Protein AF-A0AAD7TL49-F1 (afdb_monomer_lite)

Organism: NCBI:txid1111947

Sequence (205 aa):
MPTPGDSSTEQARPVLGHVNLMVDTLIANAPPNELRAFLRDTLGSTDPSVTGTLLMVARRHLERTNATALPTAGTLFVQSADGGGWEATGELSATLARSRTFYGAGMGLAALAVLTEVVKSAVGLRWEEDSRMEAVLAEVDEDLTQAIQSAKEEIDGGRVPEAVQARMVHDALRQALLEDKKDVESWGGDFPFGRALPSVELWKV

Structure (mmCIF, N/CA/C/O backbone):
data_AF-A0AAD7TL49-F1
#
_entry.id   AF-A0AAD7TL49-F1
#
loop_
_atom_site.group_PDB
_atom_site.id
_atom_site.type_symbol
_atom_site.label_atom_id
_atom_site.label_alt_id
_atom_site.label_comp_id
_atom_site.label_asym_id
_atom_site.label_entity_id
_atom_site.label_seq_id
_atom_site.pdbx_PDB_ins_code
_atom_site.Cartn_x
_atom_site.Cartn_y
_atom_site.Cartn_z
_atom_site.occupancy
_atom_site.B_iso_or_equiv
_atom_site.auth_seq_id
_atom_site.auth_comp_id
_atom_site.auth_asym_id
_atom_site.auth_atom_id
_atom_site.pdbx_PDB_model_num
ATOM 1 N N . MET A 1 1 ? 31.625 34.612 -50.082 1.00 41.31 1 MET A N 1
ATOM 2 C CA . MET A 1 1 ? 30.230 34.328 -49.684 1.00 41.31 1 MET A CA 1
ATOM 3 C C . MET A 1 1 ? 29.997 32.826 -49.819 1.00 41.31 1 MET A C 1
ATOM 5 O O . MET A 1 1 ? 29.773 32.387 -50.939 1.00 41.31 1 MET A O 1
ATOM 9 N N . PRO A 1 2 ? 30.154 32.024 -48.752 1.00 38.47 2 PRO A N 1
ATOM 10 C CA . PRO A 1 2 ? 29.804 30.605 -48.755 1.00 38.47 2 PRO A CA 1
ATOM 11 C C . PRO A 1 2 ? 28.380 30.384 -48.211 1.00 38.47 2 PRO A C 1
ATOM 13 O O . PRO A 1 2 ? 27.971 31.022 -47.244 1.00 38.47 2 PRO A O 1
ATOM 16 N N . THR A 1 3 ? 27.632 29.490 -48.852 1.00 42.50 3 THR A N 1
ATOM 17 C CA . THR A 1 3 ? 26.303 28.997 -48.451 1.00 42.50 3 THR A CA 1
ATOM 18 C C . THR A 1 3 ? 26.389 28.103 -47.204 1.00 42.50 3 THR A C 1
ATOM 20 O O . THR A 1 3 ? 27.234 27.206 -47.193 1.00 42.50 3 THR A O 1
ATOM 23 N N . PRO A 1 4 ? 25.526 28.274 -46.184 1.00 46.53 4 PRO A N 1
ATOM 24 C CA . PRO A 1 4 ? 25.418 27.332 -45.077 1.00 46.53 4 PRO A CA 1
ATOM 25 C C . PRO A 1 4 ? 24.557 26.137 -45.500 1.00 46.53 4 PRO A C 1
ATOM 27 O O . PRO A 1 4 ? 23.427 26.309 -45.950 1.00 46.53 4 PRO A O 1
ATOM 30 N N . GLY A 1 5 ? 25.108 24.929 -45.382 1.00 41.41 5 GLY A N 1
ATOM 31 C CA . GLY A 1 5 ? 24.338 23.694 -45.470 1.00 41.41 5 GLY A CA 1
ATOM 32 C C . GLY A 1 5 ? 23.630 23.445 -44.143 1.00 41.41 5 GLY A C 1
ATOM 33 O O . GLY A 1 5 ? 24.291 23.298 -43.116 1.00 41.41 5 GLY A O 1
ATOM 34 N N . ASP A 1 6 ? 22.302 23.414 -44.185 1.00 40.16 6 ASP A N 1
ATOM 35 C CA . ASP A 1 6 ? 21.437 22.970 -43.097 1.00 40.16 6 ASP A CA 1
ATOM 36 C C . ASP A 1 6 ? 21.763 21.516 -42.726 1.00 40.16 6 ASP A C 1
ATOM 38 O O . ASP A 1 6 ? 21.414 20.578 -43.445 1.00 40.16 6 ASP A O 1
ATOM 42 N N . SER A 1 7 ? 22.415 21.305 -41.581 1.00 42.78 7 SER A N 1
ATOM 43 C CA . SER A 1 7 ? 22.412 20.002 -40.914 1.00 42.78 7 SER A CA 1
ATOM 44 C C . SER A 1 7 ? 21.156 19.907 -40.055 1.00 42.78 7 SER A C 1
ATOM 46 O O . SER A 1 7 ? 21.176 20.168 -38.849 1.00 42.78 7 SER A O 1
ATOM 48 N N . SER A 1 8 ? 20.054 19.567 -40.720 1.00 42.66 8 SER A N 1
ATOM 49 C CA . SER A 1 8 ? 18.793 19.153 -40.119 1.00 42.66 8 SER A CA 1
ATOM 50 C C . SER A 1 8 ? 19.058 18.082 -39.067 1.00 42.66 8 SER A C 1
ATOM 52 O O . SER A 1 8 ? 19.505 16.977 -39.367 1.00 42.66 8 SER A O 1
ATOM 54 N N . THR A 1 9 ? 18.798 18.432 -37.815 1.00 42.94 9 THR A N 1
ATOM 55 C CA . THR A 1 9 ? 18.789 17.513 -36.684 1.00 42.94 9 THR A CA 1
ATOM 56 C C . THR A 1 9 ? 17.617 16.560 -36.904 1.00 42.94 9 THR A C 1
ATOM 58 O O . THR A 1 9 ? 16.466 16.912 -36.646 1.00 42.94 9 THR A O 1
ATOM 61 N N . GLU A 1 10 ? 17.889 15.372 -37.447 1.00 43.06 10 GLU A N 1
ATOM 62 C CA . GLU A 1 10 ? 16.917 14.280 -37.488 1.00 43.06 10 GLU A CA 1
ATOM 63 C C . GLU A 1 10 ? 16.536 13.932 -36.047 1.00 43.06 10 GLU A C 1
ATOM 65 O O . GLU A 1 10 ? 17.239 13.224 -35.326 1.00 43.06 10 GLU A O 1
ATOM 70 N N . GLN A 1 11 ? 15.404 14.479 -35.607 1.00 43.31 11 GLN A N 1
ATOM 71 C CA . GLN A 1 11 ? 14.693 14.006 -34.434 1.00 43.31 11 GLN A CA 1
ATOM 72 C C . GLN A 1 11 ? 14.280 12.561 -34.709 1.00 43.31 11 GLN A C 1
ATOM 74 O O . GLN A 1 11 ? 13.279 12.301 -35.381 1.00 43.31 11 GLN A O 1
ATOM 79 N N . ALA A 1 12 ? 15.069 11.619 -34.198 1.00 41.53 12 ALA A N 1
ATOM 80 C CA . ALA A 1 12 ? 14.728 10.209 -34.181 1.00 41.53 12 ALA A CA 1
ATOM 81 C C . ALA A 1 12 ? 13.413 10.036 -33.407 1.00 41.53 12 ALA A C 1
ATOM 83 O O . ALA A 1 12 ? 13.372 10.079 -32.176 1.00 41.53 12 ALA A O 1
ATOM 84 N N . ARG A 1 13 ? 12.309 9.874 -34.141 1.00 42.00 13 ARG A N 1
ATOM 85 C CA . ARG A 1 13 ? 11.046 9.411 -33.567 1.00 42.00 13 ARG A CA 1
ATOM 86 C C . ARG A 1 13 ? 11.297 8.029 -32.958 1.00 42.00 13 ARG A C 1
ATOM 88 O O . ARG A 1 13 ? 11.867 7.183 -33.649 1.00 42.00 13 ARG A O 1
ATOM 95 N N . PRO A 1 14 ? 10.876 7.765 -31.712 1.00 44.53 14 PRO A N 1
ATOM 96 C CA . PRO A 1 14 ? 11.006 6.435 -31.145 1.00 44.53 14 PRO A CA 1
ATOM 97 C C . PRO A 1 14 ? 10.183 5.465 -31.995 1.00 44.53 14 PRO A C 1
ATOM 99 O O . PRO A 1 14 ? 8.965 5.601 -32.120 1.00 44.53 14 PRO A O 1
ATOM 102 N N . VAL A 1 15 ? 10.866 4.501 -32.611 1.00 46.38 15 VAL A N 1
ATOM 103 C CA . VAL A 1 15 ? 10.222 3.370 -33.272 1.00 46.38 15 VAL A CA 1
ATOM 104 C C . VAL A 1 15 ? 9.563 2.558 -32.164 1.00 46.38 15 VAL A C 1
ATOM 106 O O . VAL A 1 15 ? 10.242 1.925 -31.358 1.00 46.38 15 VAL A O 1
ATOM 109 N N . LEU A 1 16 ? 8.234 2.617 -32.087 1.00 49.44 16 LEU A N 1
ATOM 110 C CA . LEU A 1 16 ? 7.440 1.664 -31.319 1.00 49.44 16 LEU A CA 1
ATOM 111 C C . LEU A 1 16 ? 7.692 0.285 -31.933 1.00 49.44 16 LEU A C 1
ATOM 113 O O . LEU A 1 16 ? 7.090 -0.076 -32.941 1.00 49.44 16 LEU A O 1
ATOM 117 N N . GLY A 1 17 ? 8.655 -0.447 -31.375 1.00 60.53 17 GLY A N 1
ATOM 118 C CA . GLY A 1 17 ? 8.946 -1.811 -31.787 1.00 60.53 17 GLY A CA 1
ATOM 119 C C . GLY A 1 17 ? 7.720 -2.670 -31.516 1.00 60.53 17 GLY A C 1
ATOM 120 O O . GLY A 1 17 ? 7.344 -2.862 -30.362 1.00 60.53 17 GLY A O 1
ATOM 121 N N . HIS A 1 18 ? 7.070 -3.153 -32.573 1.00 74.75 18 HIS A N 1
ATOM 122 C CA . HIS A 1 18 ? 6.028 -4.158 -32.428 1.00 74.75 18 HIS A CA 1
ATOM 123 C C . HIS A 1 18 ? 6.629 -5.393 -31.752 1.00 74.75 18 HIS A C 1
ATOM 125 O O . HIS A 1 18 ? 7.693 -5.871 -32.153 1.00 74.75 18 HIS A O 1
ATOM 131 N N . VAL A 1 19 ? 5.949 -5.911 -30.728 1.00 80.88 19 VAL A N 1
ATOM 132 C CA . VAL A 1 19 ? 6.270 -7.230 -30.181 1.00 80.88 19 VAL A CA 1
ATOM 133 C C . VAL A 1 19 ? 6.093 -8.235 -31.320 1.00 80.88 19 VAL A C 1
ATOM 135 O O . VAL A 1 19 ? 5.070 -8.229 -32.004 1.00 80.88 19 VAL A O 1
ATOM 138 N N . ASN A 1 20 ? 7.116 -9.049 -31.593 1.00 90.56 20 ASN A N 1
ATOM 139 C CA . ASN A 1 20 ? 7.039 -10.053 -32.656 1.00 90.56 20 ASN A CA 1
ATOM 140 C C . ASN A 1 20 ? 5.888 -11.030 -32.358 1.00 90.56 20 ASN A C 1
ATOM 142 O O . ASN A 1 20 ? 5.710 -11.428 -31.209 1.00 90.56 20 ASN A O 1
ATOM 146 N N . LEU A 1 21 ? 5.170 -11.460 -33.400 1.00 90.81 21 LEU A N 1
ATOM 147 C CA . LEU A 1 21 ? 4.072 -12.429 -33.341 1.00 90.81 21 LEU A CA 1
ATOM 148 C C . LEU A 1 21 ? 4.353 -13.651 -32.449 1.00 90.81 21 LEU A C 1
ATOM 150 O O . LEU A 1 21 ? 3.458 -14.098 -31.739 1.00 90.81 21 LEU A O 1
ATOM 154 N N . MET A 1 22 ? 5.577 -14.190 -32.454 1.00 93.19 22 MET A N 1
ATOM 155 C CA . MET A 1 22 ? 5.926 -15.346 -31.612 1.00 93.19 22 MET A CA 1
ATOM 156 C C . MET A 1 22 ? 5.912 -15.001 -30.119 1.00 93.19 22 MET A C 1
ATOM 158 O O . MET A 1 22 ? 5.410 -15.775 -29.308 1.00 93.19 22 MET A O 1
ATOM 162 N N . VAL A 1 23 ? 6.428 -13.824 -29.762 1.00 92.69 23 VAL A N 1
ATOM 163 C CA . VAL A 1 23 ? 6.422 -13.331 -28.379 1.00 92.69 23 VAL A CA 1
ATOM 164 C C . VAL A 1 23 ? 5.003 -12.955 -27.964 1.00 92.69 23 VAL A C 1
ATOM 166 O O . VAL A 1 23 ? 4.592 -13.282 -26.857 1.00 92.69 23 VAL A O 1
ATOM 169 N N . ASP A 1 24 ? 4.230 -12.342 -28.858 1.00 92.94 24 ASP A N 1
ATOM 170 C CA . ASP A 1 24 ? 2.829 -11.996 -28.602 1.00 92.94 24 ASP A CA 1
ATOM 171 C C . ASP A 1 24 ? 1.973 -13.251 -28.363 1.00 92.94 24 ASP A C 1
ATOM 173 O O . ASP A 1 24 ? 1.232 -13.333 -27.386 1.00 92.94 24 ASP A O 1
ATOM 177 N N . THR A 1 25 ? 2.176 -14.294 -29.175 1.00 94.56 25 THR A N 1
ATOM 178 C CA . THR A 1 25 ? 1.519 -15.598 -28.997 1.00 94.56 25 THR A CA 1
ATOM 179 C C . THR A 1 25 ? 1.900 -16.236 -27.660 1.00 94.56 25 THR A C 1
ATOM 181 O O . THR A 1 25 ? 1.027 -16.770 -26.976 1.00 94.56 25 THR A O 1
ATOM 184 N N . LEU A 1 26 ? 3.173 -16.162 -27.254 1.00 95.56 26 LEU A N 1
ATOM 185 C CA . LEU A 1 26 ? 3.610 -16.636 -25.938 1.00 95.56 26 LEU A CA 1
ATOM 186 C C . LEU A 1 26 ? 2.919 -15.858 -24.808 1.00 95.56 26 LEU A C 1
ATOM 188 O O . LEU A 1 26 ? 2.354 -16.478 -23.913 1.00 95.56 26 LEU A O 1
ATOM 192 N N . ILE A 1 27 ? 2.915 -14.521 -24.864 1.00 94.44 27 ILE A N 1
ATOM 193 C CA . ILE A 1 27 ? 2.285 -13.661 -23.848 1.00 94.44 27 ILE A CA 1
ATOM 194 C C . ILE A 1 27 ? 0.783 -13.944 -23.735 1.00 94.44 27 ILE A C 1
ATOM 196 O O . ILE A 1 27 ? 0.256 -14.010 -22.628 1.00 94.44 27 ILE A O 1
ATOM 200 N N . ALA A 1 28 ? 0.101 -14.140 -24.864 1.00 95.00 28 ALA A N 1
ATOM 201 C CA . ALA A 1 28 ? -1.339 -14.368 -24.901 1.00 95.00 28 ALA A CA 1
ATOM 202 C C . ALA A 1 28 ? -1.769 -15.733 -24.334 1.00 95.00 28 ALA A C 1
ATOM 204 O O . ALA A 1 28 ? -2.917 -15.873 -23.916 1.00 95.00 28 ALA A O 1
ATOM 205 N N . ASN A 1 29 ? -0.883 -16.737 -24.339 1.00 96.69 29 ASN A N 1
ATOM 206 C CA . ASN A 1 29 ? -1.243 -18.121 -24.008 1.00 96.69 29 ASN A CA 1
ATOM 207 C C . ASN A 1 29 ? -0.540 -18.679 -22.763 1.00 96.69 29 ASN A C 1
ATOM 209 O O . ASN A 1 29 ? -1.019 -19.662 -22.196 1.00 96.69 29 ASN A O 1
ATOM 213 N N . ALA A 1 30 ? 0.579 -18.095 -22.326 1.00 96.69 30 ALA A N 1
ATOM 214 C CA . ALA A 1 30 ? 1.280 -18.567 -21.138 1.00 96.69 30 ALA A CA 1
ATOM 215 C C . ALA A 1 30 ? 0.461 -18.282 -19.862 1.00 96.69 30 ALA A C 1
ATOM 217 O O . ALA A 1 30 ? -0.097 -17.190 -19.704 1.00 96.69 30 ALA A O 1
ATOM 218 N N . PRO A 1 31 ? 0.396 -19.227 -18.907 1.00 97.19 31 PRO A N 1
ATOM 219 C CA . PRO A 1 31 ? -0.289 -19.002 -17.647 1.00 97.19 31 PRO A CA 1
ATOM 220 C C . PRO A 1 31 ? 0.419 -17.898 -16.837 1.00 97.19 31 PRO A C 1
ATOM 222 O O . PRO A 1 31 ? 1.646 -17.774 -16.886 1.00 97.19 31 PRO A O 1
ATOM 225 N N . PRO A 1 32 ? -0.306 -17.126 -16.003 1.00 95.75 32 PRO A N 1
ATOM 226 C CA . PRO A 1 32 ? 0.276 -16.001 -15.266 1.00 95.75 32 PRO A CA 1
ATOM 227 C C . PRO A 1 32 ? 1.490 -16.360 -14.399 1.00 95.75 32 PRO A C 1
ATOM 229 O O . PRO A 1 32 ? 2.390 -15.542 -14.221 1.00 95.75 32 PRO A O 1
ATOM 232 N N . ASN A 1 33 ? 1.535 -17.577 -13.851 1.00 96.62 33 ASN A N 1
ATOM 233 C CA . ASN A 1 33 ? 2.673 -18.039 -13.054 1.00 96.62 33 ASN A CA 1
ATOM 234 C C . ASN A 1 33 ? 3.943 -18.208 -13.897 1.00 96.62 33 ASN A C 1
ATOM 236 O O . ASN A 1 33 ? 5.018 -17.832 -13.434 1.00 96.62 33 ASN A O 1
ATOM 240 N N . GLU A 1 34 ? 3.819 -18.703 -15.129 1.00 96.88 34 GLU A N 1
ATOM 241 C CA . GLU A 1 34 ? 4.946 -18.824 -16.058 1.00 96.88 34 GLU A CA 1
ATOM 242 C C . GLU A 1 34 ? 5.408 -17.450 -16.534 1.00 96.88 34 GLU A C 1
ATOM 244 O O . GLU A 1 34 ? 6.599 -17.164 -16.485 1.00 96.88 34 GLU A O 1
ATOM 249 N N . LEU A 1 35 ? 4.479 -16.546 -16.867 1.00 96.69 35 LEU A N 1
ATOM 250 C CA . LEU A 1 35 ? 4.828 -15.165 -17.218 1.00 96.69 35 LEU A CA 1
ATOM 251 C C . LEU A 1 35 ? 5.612 -14.464 -16.101 1.00 96.69 35 LEU A C 1
ATOM 253 O O . LEU A 1 35 ? 6.600 -13.782 -16.373 1.00 96.69 35 LEU A O 1
ATOM 257 N N . ARG A 1 36 ? 5.219 -14.657 -14.834 1.00 96.25 36 ARG A N 1
ATOM 258 C CA . ARG A 1 36 ? 5.972 -14.125 -13.686 1.00 96.25 36 ARG A CA 1
ATOM 259 C C . ARG A 1 36 ? 7.356 -14.760 -13.555 1.00 96.25 36 ARG A C 1
ATOM 261 O O . ARG A 1 36 ? 8.283 -14.050 -13.177 1.00 96.25 36 ARG A O 1
ATOM 268 N N . ALA A 1 37 ? 7.500 -16.058 -13.826 1.00 97.25 37 ALA A N 1
ATOM 269 C CA . ALA A 1 37 ? 8.795 -16.737 -13.802 1.00 97.25 37 ALA A CA 1
ATOM 270 C C . ALA A 1 37 ? 9.716 -16.197 -14.905 1.00 97.25 37 ALA A C 1
ATOM 272 O O . ALA A 1 37 ? 10.795 -15.702 -14.597 1.00 97.25 37 ALA A O 1
ATOM 273 N N . PHE A 1 38 ? 9.239 -16.151 -16.154 1.00 96.25 38 PHE A N 1
ATOM 274 C CA . PHE A 1 38 ? 9.993 -15.599 -17.283 1.00 96.25 38 PHE A CA 1
ATOM 275 C C . PHE A 1 38 ? 10.422 -14.158 -17.027 1.00 96.25 38 PHE A C 1
ATOM 277 O O . PHE A 1 38 ? 11.566 -13.796 -17.297 1.00 96.25 38 PHE A O 1
ATOM 284 N N . LEU A 1 39 ? 9.524 -13.334 -16.478 1.00 96.00 39 LEU A N 1
ATOM 285 C CA . LEU A 1 39 ? 9.834 -11.947 -16.160 1.00 96.00 39 LEU A CA 1
ATOM 286 C C . LEU A 1 39 ? 10.901 -11.848 -15.065 1.00 96.00 39 LEU A C 1
ATOM 288 O O . LEU A 1 39 ? 11.855 -11.099 -15.235 1.00 96.00 39 LEU A O 1
ATOM 292 N N . ARG A 1 40 ? 10.783 -12.612 -13.971 1.00 95.56 40 ARG A N 1
ATOM 293 C CA . ARG A 1 40 ? 11.793 -12.625 -12.899 1.00 95.56 40 ARG A CA 1
ATOM 294 C C . ARG A 1 40 ? 13.157 -13.079 -13.405 1.00 95.56 40 ARG A C 1
ATOM 296 O O . ARG A 1 40 ? 14.140 -12.401 -13.128 1.00 95.56 40 ARG A O 1
ATOM 303 N N . ASP A 1 41 ? 13.205 -14.157 -14.181 1.00 96.56 41 ASP A N 1
ATOM 304 C CA . ASP A 1 41 ? 14.454 -14.686 -14.733 1.00 96.56 41 ASP A C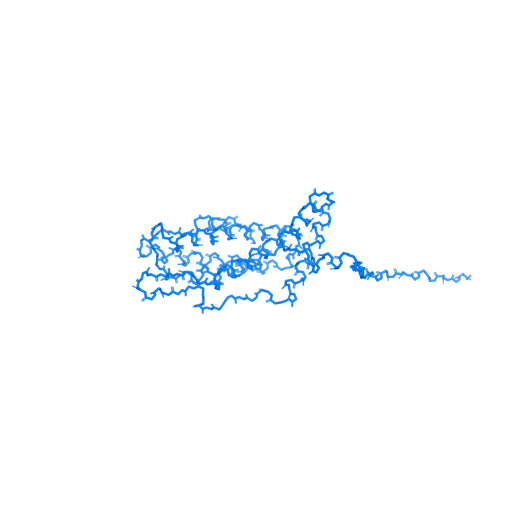A 1
ATOM 305 C C . ASP A 1 41 ? 15.080 -13.701 -15.727 1.00 96.56 41 ASP A C 1
ATOM 307 O O . ASP A 1 41 ? 16.287 -13.462 -15.694 1.00 96.56 41 ASP A O 1
ATOM 311 N N . THR A 1 42 ? 14.263 -13.055 -16.565 1.00 94.94 42 THR A N 1
ATOM 312 C CA . THR A 1 42 ? 14.724 -12.010 -17.491 1.00 94.94 42 THR A CA 1
ATOM 313 C C . THR A 1 42 ? 15.297 -10.821 -16.725 1.00 94.94 42 THR A C 1
ATOM 315 O O . THR A 1 42 ? 16.419 -10.404 -16.992 1.00 94.94 42 THR A O 1
ATOM 318 N N . LEU A 1 43 ? 14.575 -10.284 -15.740 1.00 95.62 43 LEU A N 1
ATOM 319 C CA . LEU A 1 43 ? 15.051 -9.147 -14.943 1.00 95.62 43 LEU A CA 1
ATOM 320 C C . LEU A 1 43 ? 16.288 -9.497 -14.104 1.00 95.62 43 LEU A C 1
ATOM 322 O O . LEU A 1 43 ? 17.153 -8.650 -13.922 1.00 95.62 43 LEU A O 1
ATOM 326 N N . GLY A 1 44 ? 16.397 -10.737 -13.620 1.00 95.44 44 GLY A N 1
ATOM 327 C CA . GLY A 1 44 ? 17.553 -11.207 -12.854 1.00 95.44 44 GLY A CA 1
ATOM 328 C C . GLY A 1 44 ? 18.801 -11.483 -13.698 1.00 95.44 44 GLY A C 1
ATOM 329 O O . GLY A 1 44 ? 19.899 -11.535 -13.150 1.00 95.44 44 GLY A O 1
ATOM 330 N N . SER A 1 45 ? 18.650 -11.658 -15.015 1.00 95.25 45 SER A N 1
ATOM 331 C CA . SER A 1 45 ? 19.745 -11.984 -15.943 1.00 95.25 45 SER A CA 1
ATOM 332 C C . SER A 1 45 ? 20.099 -10.864 -16.927 1.00 95.25 45 SER A C 1
ATOM 334 O O . SER A 1 45 ? 21.038 -11.013 -17.710 1.00 95.25 45 SER A O 1
ATOM 336 N N . THR A 1 46 ? 19.379 -9.740 -16.893 1.00 94.62 46 THR A N 1
ATOM 337 C CA . THR A 1 46 ? 19.602 -8.579 -17.768 1.00 94.62 46 THR A CA 1
ATOM 338 C C . THR A 1 46 ? 20.159 -7.375 -17.008 1.00 94.62 46 THR A C 1
ATOM 340 O O . THR A 1 46 ? 20.266 -7.373 -15.783 1.00 94.62 46 THR A O 1
ATOM 343 N N . ASP A 1 47 ? 20.566 -6.344 -17.752 1.00 94.06 47 ASP A N 1
ATOM 344 C CA . ASP A 1 47 ? 21.064 -5.094 -17.179 1.00 94.06 47 ASP A CA 1
ATOM 345 C C . ASP A 1 47 ? 19.966 -4.364 -16.366 1.00 94.06 47 ASP A C 1
ATOM 347 O O . ASP A 1 47 ? 18.806 -4.342 -16.796 1.00 94.06 47 ASP A O 1
ATOM 351 N N . PRO A 1 48 ? 20.301 -3.702 -15.238 1.00 91.44 48 PRO A N 1
ATOM 352 C CA . PRO A 1 48 ? 19.331 -2.973 -14.414 1.00 91.44 48 PRO A CA 1
ATOM 353 C C . PRO A 1 48 ? 18.466 -1.941 -15.164 1.00 91.44 48 PRO A C 1
ATOM 355 O O . PRO A 1 48 ? 17.351 -1.635 -14.729 1.00 91.44 48 PRO A O 1
ATOM 358 N N . SER A 1 49 ? 18.927 -1.418 -16.306 1.00 92.31 49 SER A N 1
ATOM 359 C CA . SER A 1 49 ? 18.138 -0.531 -17.176 1.00 92.31 49 SER A CA 1
ATOM 360 C C . SER A 1 49 ? 16.850 -1.176 -17.709 1.00 92.31 49 SER A C 1
ATOM 362 O O . SER A 1 49 ? 15.856 -0.472 -17.929 1.00 92.31 49 SER A O 1
ATOM 364 N N . VAL A 1 50 ? 16.813 -2.505 -17.857 1.00 93.94 50 VAL A N 1
ATOM 365 C CA . VAL A 1 50 ? 15.610 -3.250 -18.262 1.00 93.94 50 VAL A CA 1
ATOM 366 C C . VAL A 1 50 ? 14.550 -3.179 -17.165 1.00 93.94 50 VAL A C 1
ATOM 368 O O . VAL A 1 50 ? 13.398 -2.843 -17.447 1.00 93.94 50 VAL A O 1
ATOM 371 N N . THR A 1 51 ? 14.943 -3.380 -15.904 1.00 93.75 51 THR A N 1
ATOM 372 C CA . THR A 1 51 ? 14.066 -3.184 -14.738 1.00 93.75 51 THR A CA 1
ATOM 373 C C . THR A 1 51 ? 13.542 -1.752 -14.681 1.00 93.75 51 THR A C 1
ATOM 375 O O . THR A 1 51 ? 12.338 -1.539 -14.540 1.00 93.75 51 THR A O 1
ATOM 378 N N . GLY A 1 52 ? 14.413 -0.756 -14.875 1.00 92.31 52 GLY A N 1
ATOM 379 C CA . GLY A 1 52 ? 14.004 0.652 -14.927 1.00 92.31 52 GLY A CA 1
ATOM 380 C C . GLY A 1 52 ? 12.955 0.930 -16.012 1.00 92.31 52 GLY A C 1
ATOM 381 O O . GLY A 1 52 ? 11.970 1.631 -15.764 1.00 92.31 52 GLY A O 1
ATOM 382 N N . THR A 1 53 ? 13.124 0.325 -17.191 1.00 94.62 53 THR A N 1
ATOM 383 C CA . THR A 1 53 ? 12.186 0.442 -18.317 1.00 94.62 53 THR A CA 1
ATOM 384 C C . THR A 1 53 ? 10.844 -0.218 -18.009 1.00 94.62 53 THR A C 1
ATOM 386 O O . THR A 1 53 ? 9.801 0.397 -18.239 1.00 94.62 53 THR A O 1
ATOM 389 N N . LEU A 1 54 ? 10.849 -1.429 -17.443 1.00 95.00 54 LEU A N 1
ATOM 390 C CA . LEU A 1 54 ? 9.627 -2.118 -17.023 1.00 95.00 54 LEU A CA 1
ATOM 391 C C . LEU A 1 54 ? 8.838 -1.273 -16.019 1.00 95.00 54 LEU A C 1
ATOM 393 O O . LEU A 1 54 ? 7.644 -1.051 -16.212 1.00 95.00 54 LEU A O 1
ATOM 397 N N . LEU A 1 55 ? 9.505 -0.766 -14.979 1.00 94.75 55 LEU A N 1
ATOM 398 C CA . LEU A 1 55 ? 8.858 0.052 -13.957 1.00 94.75 55 LEU A CA 1
ATOM 399 C C . LEU A 1 55 ? 8.313 1.360 -14.550 1.00 94.75 55 LEU A C 1
ATOM 401 O O . LEU A 1 55 ? 7.207 1.770 -14.215 1.00 94.75 55 LEU A O 1
ATOM 405 N N . MET A 1 56 ? 9.030 1.995 -15.482 1.00 94.19 56 MET A N 1
ATOM 406 C CA . MET A 1 56 ? 8.523 3.166 -16.209 1.00 94.19 56 MET A CA 1
ATOM 407 C C . MET A 1 56 ? 7.240 2.849 -16.995 1.00 94.19 56 MET A C 1
ATOM 409 O O . MET A 1 56 ? 6.292 3.635 -16.958 1.00 94.19 56 MET A O 1
ATOM 413 N N . VAL A 1 57 ? 7.194 1.715 -17.704 1.00 94.69 57 VAL A N 1
ATOM 414 C CA . VAL A 1 57 ? 5.996 1.286 -18.446 1.00 94.69 57 VAL A CA 1
ATOM 415 C C . VAL A 1 57 ? 4.847 0.969 -17.489 1.00 94.69 57 VAL A C 1
ATOM 417 O O . VAL A 1 57 ? 3.722 1.398 -17.746 1.00 94.69 57 VAL A O 1
ATOM 420 N N . ALA A 1 58 ? 5.125 0.288 -16.374 1.00 94.50 58 ALA A N 1
ATOM 421 C CA . ALA A 1 58 ? 4.138 -0.024 -15.345 1.00 94.50 58 ALA A CA 1
ATOM 422 C C . ALA A 1 58 ? 3.509 1.250 -14.762 1.00 94.50 58 ALA A C 1
ATOM 424 O O . ALA A 1 58 ? 2.286 1.371 -14.758 1.00 94.50 58 ALA A O 1
ATOM 425 N N . ARG A 1 59 ? 4.323 2.241 -14.371 1.00 93.44 59 ARG A N 1
ATOM 426 C CA . ARG A 1 59 ? 3.831 3.540 -13.878 1.00 93.44 59 ARG A CA 1
ATOM 427 C C . ARG A 1 59 ? 2.928 4.234 -14.891 1.00 93.44 59 ARG A C 1
ATOM 429 O O . ARG A 1 59 ? 1.787 4.558 -14.578 1.00 93.44 59 ARG A O 1
ATOM 436 N N . ARG A 1 60 ? 3.389 4.355 -16.141 1.00 92.50 60 ARG A N 1
ATOM 437 C CA . ARG A 1 60 ? 2.598 4.959 -17.226 1.00 92.50 60 ARG A CA 1
ATOM 438 C C . ARG A 1 60 ? 1.272 4.229 -17.441 1.00 92.50 60 ARG A C 1
ATOM 440 O O . ARG A 1 60 ? 0.273 4.861 -17.770 1.00 92.50 60 ARG A O 1
ATOM 447 N N . HIS A 1 61 ? 1.255 2.903 -17.325 1.00 92.75 61 HIS A N 1
ATOM 448 C CA . HIS A 1 61 ? 0.022 2.133 -17.445 1.00 92.75 61 HIS A CA 1
ATOM 449 C C . HIS A 1 61 ? -0.943 2.452 -16.295 1.00 92.75 61 HIS A C 1
ATOM 451 O O . HIS A 1 61 ? -2.092 2.799 -16.554 1.00 92.75 61 HIS A O 1
ATOM 457 N N . LEU A 1 62 ? -0.452 2.414 -15.055 1.00 92.38 62 LEU A N 1
ATOM 458 C CA . LEU A 1 62 ? -1.233 2.667 -13.842 1.00 92.38 62 LEU A CA 1
ATOM 459 C C . LEU A 1 62 ? -1.839 4.080 -13.805 1.00 92.38 62 LEU A C 1
ATOM 461 O O . LEU A 1 62 ? -3.006 4.241 -13.441 1.00 92.38 62 LEU A O 1
ATOM 465 N N . GLU A 1 63 ? -1.083 5.088 -14.245 1.00 89.12 63 GLU A N 1
ATOM 466 C CA . GLU A 1 63 ? -1.559 6.469 -14.403 1.00 89.12 63 GLU A CA 1
ATOM 467 C C . GLU A 1 63 ? -2.704 6.569 -15.424 1.00 89.12 63 GLU A C 1
ATOM 469 O O . GLU A 1 63 ? -3.666 7.309 -15.225 1.00 89.12 63 GLU A O 1
ATOM 474 N N . ARG A 1 64 ? -2.639 5.805 -16.524 1.00 87.38 64 ARG A N 1
ATOM 475 C CA . ARG A 1 64 ? -3.644 5.853 -17.601 1.00 87.38 64 ARG A CA 1
ATOM 476 C C . ARG A 1 64 ? -4.939 5.137 -17.254 1.00 87.38 64 ARG A C 1
ATOM 478 O O . ARG A 1 64 ? -5.986 5.519 -17.768 1.00 87.38 64 ARG A O 1
ATOM 485 N N . THR A 1 65 ? -4.886 4.096 -16.432 1.00 85.94 65 THR A N 1
ATOM 486 C CA . THR A 1 65 ? -6.068 3.298 -16.079 1.00 85.94 65 THR A CA 1
ATOM 487 C C . THR A 1 65 ? -6.844 3.867 -14.893 1.00 85.94 65 THR A C 1
ATOM 489 O O . THR A 1 65 ? -7.727 3.187 -14.381 1.00 85.94 65 THR A O 1
ATOM 492 N N . ASN A 1 66 ? -6.520 5.086 -14.435 1.00 72.19 66 ASN A N 1
ATOM 493 C CA . ASN A 1 66 ? -7.073 5.681 -13.214 1.00 72.19 66 ASN A CA 1
ATOM 494 C C . ASN A 1 66 ? -6.994 4.717 -12.016 1.00 72.19 66 ASN A C 1
ATOM 496 O O . ASN A 1 66 ? -7.902 4.645 -11.188 1.00 72.19 66 ASN A O 1
ATOM 500 N N . ALA A 1 67 ? -5.913 3.930 -11.937 1.00 76.56 67 ALA A N 1
ATOM 501 C CA . ALA A 1 67 ? -5.767 2.945 -10.871 1.00 76.56 67 ALA A CA 1
ATOM 502 C C . ALA A 1 67 ? -5.719 3.627 -9.491 1.00 76.56 67 ALA A C 1
ATOM 504 O O . ALA A 1 67 ? -6.024 3.001 -8.479 1.00 76.56 67 ALA A O 1
ATOM 505 N N . THR A 1 68 ? -5.344 4.909 -9.439 1.00 74.94 68 THR A N 1
ATOM 506 C CA . THR A 1 68 ? -5.189 5.719 -8.222 1.00 74.94 68 THR A CA 1
ATOM 507 C C . THR A 1 68 ? -6.512 6.114 -7.563 1.00 74.94 68 THR A C 1
ATOM 509 O O . THR A 1 68 ? -6.512 6.922 -6.638 1.00 74.94 68 THR A O 1
ATOM 512 N N . ALA A 1 69 ? -7.645 5.580 -8.029 1.00 83.94 69 ALA A N 1
ATOM 513 C CA . ALA A 1 69 ? -8.930 5.778 -7.379 1.00 83.94 69 ALA A CA 1
ATOM 514 C C . ALA A 1 69 ? -8.876 5.318 -5.910 1.00 83.94 69 ALA A C 1
ATOM 516 O O . ALA A 1 69 ? -8.461 4.193 -5.591 1.00 83.94 69 ALA A O 1
ATOM 517 N N . LEU A 1 70 ? -9.306 6.216 -5.023 1.00 88.94 70 LEU A N 1
ATOM 518 C CA . LEU A 1 70 ? -9.426 5.938 -3.599 1.00 88.94 70 LEU A CA 1
ATOM 519 C C . LEU A 1 70 ? -10.573 4.946 -3.353 1.00 88.94 70 LEU A C 1
ATOM 521 O O . LEU A 1 70 ? -11.562 4.964 -4.094 1.00 88.94 70 LEU A O 1
ATOM 525 N N . PRO A 1 71 ? -10.447 4.062 -2.348 1.00 88.69 71 PRO A N 1
ATOM 526 C CA . PRO A 1 71 ? -11.534 3.171 -1.968 1.00 88.69 71 PRO A CA 1
ATOM 527 C C . PRO A 1 71 ? -12.763 3.973 -1.523 1.00 88.69 71 PRO A C 1
ATOM 529 O O . PRO A 1 71 ? -12.658 5.102 -1.044 1.00 88.69 71 PRO A O 1
ATOM 532 N N . THR A 1 72 ? -13.946 3.385 -1.690 1.00 86.94 72 THR A N 1
ATOM 533 C CA . THR A 1 72 ? -15.190 4.021 -1.241 1.00 86.94 72 THR A CA 1
ATOM 534 C C . THR A 1 72 ? -15.321 3.877 0.275 1.00 86.94 72 THR A C 1
ATOM 536 O O . THR A 1 72 ? -15.095 2.804 0.832 1.00 86.94 72 THR A O 1
ATOM 539 N N . ALA A 1 73 ? -15.698 4.956 0.962 1.00 80.50 73 ALA A N 1
ATOM 540 C CA . ALA A 1 73 ? -15.910 4.913 2.405 1.00 80.50 73 ALA A CA 1
ATOM 541 C C . ALA A 1 73 ? -16.973 3.860 2.774 1.00 80.50 73 ALA A C 1
ATOM 543 O O . ALA A 1 73 ? -18.023 3.773 2.136 1.00 80.50 73 ALA A O 1
ATOM 544 N N . GLY A 1 74 ? -16.696 3.061 3.806 1.00 84.69 74 GLY A N 1
ATOM 545 C CA . GLY A 1 74 ? -17.616 2.032 4.302 1.00 84.69 74 GLY A CA 1
ATOM 546 C C . GLY A 1 74 ? -17.675 0.739 3.479 1.00 84.69 74 GLY A C 1
ATOM 547 O O . GLY A 1 74 ? -18.492 -0.120 3.792 1.00 84.69 74 GLY A O 1
ATOM 548 N N . THR A 1 75 ? -16.835 0.563 2.450 1.00 92.62 75 THR A N 1
ATOM 549 C CA . THR A 1 75 ? -16.787 -0.699 1.681 1.00 92.62 75 THR A CA 1
ATOM 550 C C . THR A 1 75 ? -15.663 -1.636 2.110 1.00 92.62 75 THR A C 1
ATOM 552 O O . THR A 1 75 ? -15.675 -2.799 1.717 1.00 92.62 75 THR A O 1
ATOM 555 N N . LEU A 1 76 ? -14.685 -1.156 2.884 1.00 95.69 76 LEU A N 1
ATOM 556 C CA . LEU A 1 76 ? -13.485 -1.915 3.269 1.00 95.69 76 LEU A CA 1
ATOM 557 C C . LEU A 1 76 ? -13.722 -2.884 4.432 1.00 95.69 76 LEU A C 1
ATOM 559 O O . LEU A 1 76 ? -13.093 -3.941 4.496 1.00 95.69 76 LEU A O 1
ATOM 563 N N . PHE A 1 77 ? -14.654 -2.539 5.315 1.00 95.12 77 PHE A N 1
ATOM 564 C CA . PHE A 1 77 ? -14.986 -3.308 6.505 1.00 95.12 77 PHE A CA 1
ATOM 565 C C . PHE A 1 77 ? -16.499 -3.438 6.632 1.00 95.12 77 PHE A C 1
ATOM 567 O O . PHE A 1 77 ? -17.241 -2.521 6.276 1.00 95.12 77 PHE A O 1
ATOM 574 N N . VAL A 1 78 ? -16.956 -4.579 7.136 1.00 94.56 78 VAL A N 1
ATOM 575 C CA . VAL A 1 78 ? -18.374 -4.859 7.369 1.00 94.56 78 VAL A CA 1
ATOM 576 C C . VAL A 1 78 ? -18.553 -5.476 8.746 1.00 94.56 78 VAL A C 1
ATOM 578 O O . VAL A 1 78 ? -17.695 -6.218 9.214 1.00 94.56 78 VAL A O 1
ATOM 581 N N . GLN A 1 79 ? -19.658 -5.162 9.413 1.00 90.56 79 GLN A N 1
ATOM 582 C CA . GLN A 1 79 ? -20.000 -5.816 10.667 1.00 90.56 79 GLN A CA 1
ATOM 583 C C . GLN A 1 79 ? -20.511 -7.230 10.376 1.00 90.56 79 GLN A C 1
ATOM 585 O O . GLN A 1 79 ? -21.366 -7.411 9.503 1.00 90.56 79 GLN A O 1
ATOM 590 N N . SER A 1 80 ? -19.989 -8.225 11.089 1.00 85.38 80 SER A N 1
ATOM 591 C CA . SER A 1 80 ? -20.390 -9.612 10.891 1.00 85.38 80 SER A CA 1
ATOM 592 C C . SER A 1 80 ? -21.855 -9.818 11.273 1.00 85.38 80 SER A C 1
ATOM 594 O O . SER A 1 80 ? -22.361 -9.252 12.248 1.00 85.38 80 SER A O 1
ATOM 596 N N . ALA A 1 81 ? -22.562 -10.618 10.473 1.00 79.50 81 ALA A N 1
ATOM 597 C CA . ALA A 1 81 ? -24.005 -10.820 10.602 1.00 79.50 81 ALA A CA 1
ATOM 598 C C . ALA A 1 81 ? -24.396 -11.589 11.877 1.00 79.50 81 ALA A C 1
ATOM 600 O O . ALA A 1 81 ? -25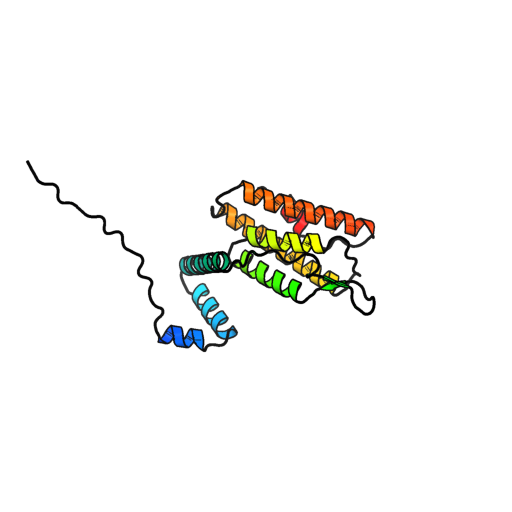.546 -11.524 12.310 1.00 79.50 81 ALA A O 1
ATOM 601 N N . ASP A 1 82 ? -23.448 -12.309 12.471 1.00 80.56 82 ASP A N 1
ATOM 602 C CA . ASP A 1 82 ? -23.599 -13.045 13.726 1.00 80.56 82 ASP A CA 1
ATOM 603 C C . ASP A 1 82 ? -23.305 -12.188 14.973 1.00 80.56 82 ASP A C 1
ATOM 605 O O . ASP A 1 82 ? -23.441 -12.666 16.099 1.00 80.56 82 ASP A O 1
ATOM 609 N N . GLY A 1 83 ? -22.947 -10.912 14.786 1.00 71.56 83 GLY A N 1
ATOM 610 C CA . GLY A 1 83 ? -22.554 -10.010 15.866 1.00 71.56 83 GLY A CA 1
ATOM 611 C C . GLY A 1 83 ? -21.106 -10.187 16.333 1.00 71.56 83 GLY A C 1
ATOM 612 O O . GLY A 1 83 ? -20.717 -9.530 17.296 1.00 71.56 83 GLY A O 1
ATOM 613 N N . GLY A 1 84 ? -20.303 -11.010 15.648 1.00 72.12 84 GLY A N 1
ATOM 614 C CA . GLY A 1 84 ? -18.909 -11.341 15.971 1.00 72.12 84 GLY A CA 1
ATOM 615 C C . GLY A 1 84 ? -17.874 -10.240 15.707 1.00 72.12 84 GLY A C 1
ATOM 616 O O . GLY A 1 84 ? -16.688 -10.533 15.600 1.00 72.12 84 GLY A O 1
ATOM 617 N N . GLY A 1 85 ? -18.292 -8.976 15.592 1.00 85.88 85 GLY A N 1
ATOM 618 C CA . GLY A 1 85 ? -17.395 -7.837 15.377 1.00 85.88 85 GLY A CA 1
ATOM 619 C C . GLY A 1 85 ? -17.276 -7.407 13.915 1.00 85.88 85 GLY A C 1
ATOM 620 O O . GLY A 1 85 ? -18.241 -7.493 13.155 1.00 85.88 85 GLY A O 1
ATOM 621 N N . TRP A 1 86 ? -16.116 -6.866 13.542 1.00 91.94 86 TRP A N 1
ATOM 622 C CA . TRP A 1 86 ? -15.839 -6.344 12.201 1.00 91.94 86 TRP A CA 1
ATOM 623 C C . TRP A 1 86 ? -14.995 -7.312 11.378 1.00 91.94 86 TRP A C 1
ATOM 625 O O . TRP A 1 86 ? -14.072 -7.942 11.887 1.00 91.94 86 TRP A O 1
ATOM 635 N N . GLU A 1 87 ? -15.284 -7.379 10.083 1.00 92.94 87 GLU A N 1
ATOM 636 C CA . GLU A 1 87 ? -14.581 -8.222 9.126 1.00 92.94 87 GLU A CA 1
ATOM 637 C C . GLU A 1 87 ? -14.099 -7.421 7.914 1.00 92.94 87 GLU A C 1
ATOM 639 O O . GLU A 1 87 ? -14.774 -6.517 7.411 1.00 92.94 87 GLU A O 1
ATOM 644 N N . ALA A 1 88 ? -12.927 -7.803 7.412 1.00 94.44 88 ALA A N 1
ATOM 645 C CA . ALA A 1 88 ? -12.378 -7.314 6.157 1.00 94.44 88 ALA A CA 1
ATOM 646 C C . ALA A 1 88 ? -13.198 -7.804 4.957 1.00 94.44 88 ALA A C 1
ATOM 648 O O . ALA A 1 88 ? -13.482 -8.997 4.822 1.00 94.44 88 ALA A O 1
ATOM 649 N N . THR A 1 89 ? -13.521 -6.897 4.038 1.00 95.44 89 THR A N 1
ATOM 650 C CA . THR A 1 89 ? -14.233 -7.249 2.805 1.00 95.44 89 THR A CA 1
ATOM 651 C C . THR A 1 89 ? -13.267 -7.645 1.683 1.00 95.44 89 THR A C 1
ATOM 653 O O . THR A 1 89 ? -12.062 -7.390 1.732 1.00 95.44 89 THR A O 1
ATOM 656 N N . GLY A 1 90 ? -13.807 -8.212 0.599 1.00 94.38 90 GLY A N 1
ATOM 657 C CA . GLY A 1 90 ? -13.033 -8.430 -0.629 1.00 94.38 90 GLY A CA 1
ATOM 658 C C . GLY A 1 90 ? -12.519 -7.130 -1.269 1.00 94.38 90 GLY A C 1
ATOM 659 O O . GLY A 1 90 ? -11.492 -7.152 -1.948 1.00 94.38 90 GLY A O 1
ATOM 660 N N . GLU A 1 91 ? -13.181 -5.995 -1.014 1.00 94.75 91 GLU A N 1
ATOM 661 C CA . GLU A 1 91 ? -12.732 -4.679 -1.487 1.00 94.75 91 GLU A CA 1
ATOM 662 C C . GLU A 1 91 ? -11.449 -4.240 -0.777 1.00 94.75 91 GLU A C 1
ATOM 664 O O . GLU A 1 91 ? -10.572 -3.650 -1.413 1.00 94.75 91 GLU A O 1
ATOM 669 N N . LEU A 1 92 ? -11.284 -4.580 0.508 1.00 96.19 92 LEU A N 1
ATOM 670 C CA . LEU A 1 92 ? -10.020 -4.350 1.201 1.00 96.19 92 LEU A CA 1
ATOM 671 C C . LEU A 1 92 ? -8.897 -5.161 0.562 1.00 96.19 92 LEU A C 1
ATOM 673 O O . LEU A 1 92 ? -7.872 -4.589 0.205 1.00 96.19 92 LEU A O 1
ATOM 677 N N . SER A 1 93 ? -9.098 -6.459 0.321 1.00 96.06 93 SER A N 1
ATOM 678 C CA . SER A 1 93 ? -8.081 -7.292 -0.338 1.00 96.06 93 SER A CA 1
ATOM 679 C C . SER A 1 93 ? -7.686 -6.751 -1.719 1.00 96.06 93 SER A C 1
ATOM 681 O O . SER A 1 93 ? -6.500 -6.711 -2.053 1.00 96.06 93 SER A O 1
ATOM 683 N N . ALA A 1 94 ? -8.657 -6.286 -2.512 1.00 94.19 94 ALA A N 1
ATOM 684 C CA . ALA A 1 94 ? -8.399 -5.659 -3.807 1.00 94.19 94 ALA A CA 1
ATOM 685 C C . ALA A 1 94 ? -7.649 -4.320 -3.672 1.00 94.19 94 ALA A C 1
ATOM 687 O O . ALA A 1 94 ? -6.738 -4.035 -4.453 1.00 94.19 94 ALA A O 1
ATOM 688 N N . THR A 1 95 ? -8.000 -3.515 -2.667 1.00 95.62 95 THR A N 1
ATOM 689 C CA . THR A 1 95 ? -7.352 -2.233 -2.360 1.00 95.62 95 THR A CA 1
ATOM 690 C C . THR A 1 95 ? -5.904 -2.425 -1.917 1.00 95.62 95 THR A C 1
ATOM 692 O O . THR A 1 95 ? -5.022 -1.734 -2.432 1.00 95.62 95 THR A O 1
ATOM 695 N N . LEU A 1 96 ? -5.631 -3.405 -1.051 1.00 96.56 96 LEU A N 1
ATOM 696 C CA . LEU A 1 96 ? -4.269 -3.756 -0.651 1.00 96.56 96 LEU A CA 1
ATOM 697 C C . LEU A 1 96 ? -3.471 -4.228 -1.862 1.00 96.56 96 LEU A C 1
ATOM 699 O O . LEU A 1 96 ? -2.465 -3.609 -2.185 1.00 96.56 96 LEU A O 1
ATOM 703 N N . ALA A 1 97 ? -3.957 -5.206 -2.635 1.00 96.12 97 ALA A N 1
ATOM 704 C CA . ALA A 1 97 ? -3.267 -5.677 -3.843 1.00 96.12 97 ALA A CA 1
ATOM 705 C C . ALA A 1 97 ? -2.940 -4.545 -4.842 1.00 96.12 97 ALA A C 1
ATOM 707 O O . ALA A 1 97 ? -1.861 -4.523 -5.449 1.00 96.12 97 ALA A O 1
ATOM 708 N N . ARG A 1 98 ? -3.847 -3.571 -4.986 1.00 94.62 98 ARG A N 1
ATOM 709 C CA . ARG A 1 98 ? -3.633 -2.367 -5.797 1.00 94.62 98 ARG A CA 1
ATOM 710 C C . ARG A 1 98 ? -2.532 -1.475 -5.218 1.00 94.62 98 ARG A C 1
ATOM 712 O O . ARG A 1 98 ? -1.635 -1.081 -5.959 1.00 94.62 98 ARG A O 1
ATOM 719 N N . SER A 1 99 ? -2.539 -1.232 -3.908 1.00 96.44 99 SER A N 1
ATOM 720 C CA . SER A 1 99 ? -1.462 -0.514 -3.215 1.00 96.44 99 SER A CA 1
ATOM 721 C C . SER A 1 99 ? -0.099 -1.199 -3.388 1.00 96.44 99 SER A C 1
ATOM 723 O O . SER A 1 99 ? 0.876 -0.543 -3.764 1.00 96.44 99 SER A O 1
ATOM 725 N N . ARG A 1 100 ? -0.049 -2.536 -3.260 1.00 97.94 100 ARG A N 1
ATOM 726 C CA . ARG A 1 100 ? 1.163 -3.341 -3.505 1.00 97.94 100 ARG A CA 1
ATOM 727 C C . ARG A 1 100 ? 1.711 -3.178 -4.914 1.00 97.94 100 ARG A C 1
ATOM 729 O O . ARG A 1 100 ? 2.922 -3.128 -5.124 1.00 97.94 100 ARG A O 1
ATOM 736 N N . THR A 1 101 ? 0.816 -3.016 -5.882 1.00 96.50 101 THR A N 1
ATOM 737 C CA . THR A 1 101 ? 1.194 -2.728 -7.267 1.00 96.50 101 THR A CA 1
ATOM 738 C C . THR A 1 101 ? 1.808 -1.329 -7.407 1.00 96.50 101 THR A C 1
ATOM 740 O O . THR A 1 101 ? 2.794 -1.176 -8.126 1.00 96.50 101 THR A O 1
ATOM 743 N N . PHE A 1 102 ? 1.293 -0.317 -6.698 1.00 96.12 102 PHE A N 1
ATOM 744 C CA . PHE A 1 102 ? 1.858 1.038 -6.721 1.00 96.12 102 PHE A CA 1
ATOM 745 C C . PHE A 1 102 ? 3.243 1.118 -6.101 1.00 96.12 102 PHE A C 1
ATOM 747 O O . PHE A 1 102 ? 4.179 1.553 -6.778 1.00 96.12 102 PHE A O 1
ATOM 754 N N . TYR A 1 103 ? 3.407 0.683 -4.849 1.00 97.19 103 TYR A N 1
ATOM 755 C CA . TYR A 1 103 ? 4.713 0.799 -4.204 1.00 97.19 103 TYR A CA 1
ATOM 756 C C . TYR A 1 103 ? 5.750 -0.116 -4.877 1.00 97.19 103 TYR A C 1
ATOM 758 O O . TYR A 1 103 ? 6.913 0.271 -4.987 1.00 97.19 103 TYR A O 1
ATOM 766 N N . GLY A 1 104 ? 5.329 -1.260 -5.437 1.00 96.62 104 GLY A N 1
ATOM 767 C CA . GLY A 1 104 ? 6.179 -2.128 -6.260 1.00 96.62 104 GLY A CA 1
ATOM 768 C C . GLY A 1 104 ? 6.584 -1.511 -7.606 1.00 96.62 104 GLY A C 1
ATOM 769 O O . GLY A 1 104 ? 7.648 -1.826 -8.133 1.00 96.62 104 GLY A O 1
ATOM 770 N N . ALA A 1 105 ? 5.781 -0.590 -8.150 1.00 95.69 105 ALA A N 1
ATOM 771 C CA . ALA A 1 105 ? 6.115 0.198 -9.339 1.00 95.69 105 ALA A CA 1
ATOM 772 C C . ALA A 1 105 ? 6.953 1.458 -9.022 1.00 95.69 105 ALA A C 1
ATOM 774 O O . ALA A 1 105 ? 7.302 2.217 -9.936 1.00 95.69 105 ALA A O 1
ATOM 775 N N . GLY A 1 106 ? 7.282 1.696 -7.747 1.00 95.31 106 GLY A N 1
ATOM 776 C CA . GLY A 1 106 ? 7.966 2.904 -7.283 1.00 95.31 106 GLY A CA 1
ATOM 777 C C . GLY A 1 106 ? 7.071 4.147 -7.249 1.00 95.31 106 GLY A C 1
ATOM 778 O O . GLY A 1 106 ? 7.582 5.244 -7.462 1.00 95.31 106 GLY A O 1
ATOM 779 N N . MET A 1 107 ? 5.757 3.965 -7.065 1.00 95.31 107 MET A N 1
ATOM 780 C CA . MET A 1 107 ? 4.745 5.018 -6.871 1.00 95.31 107 MET A CA 1
ATOM 781 C C . MET A 1 107 ? 4.288 5.032 -5.404 1.00 95.31 107 MET A C 1
ATOM 783 O O . MET A 1 107 ? 3.111 4.816 -5.097 1.00 95.31 107 MET A O 1
ATOM 787 N N . GLY A 1 108 ? 5.231 5.203 -4.481 1.00 96.19 108 GLY A N 1
ATOM 788 C CA . GLY A 1 108 ? 4.973 5.114 -3.048 1.00 96.19 108 GLY A CA 1
ATOM 789 C C . GLY A 1 108 ? 3.975 6.158 -2.554 1.00 96.19 108 GLY A C 1
ATOM 790 O O . GLY A 1 108 ? 3.084 5.817 -1.782 1.00 96.19 108 GLY A O 1
ATOM 791 N N . LEU A 1 109 ? 4.028 7.399 -3.049 1.00 95.44 109 LEU A N 1
ATOM 792 C CA . LEU A 1 109 ? 3.062 8.435 -2.653 1.00 95.44 109 LEU A CA 1
ATOM 793 C C . LEU A 1 109 ? 1.620 8.071 -3.038 1.00 95.44 109 LEU A C 1
ATOM 795 O O . LEU A 1 109 ? 0.696 8.285 -2.253 1.00 95.44 109 LEU A O 1
ATOM 799 N N . ALA A 1 110 ? 1.425 7.474 -4.217 1.00 94.75 110 ALA A N 1
ATOM 800 C CA . ALA A 1 110 ? 0.112 6.996 -4.649 1.00 94.75 110 ALA A CA 1
ATOM 801 C C . ALA A 1 110 ? -0.378 5.819 -3.785 1.00 94.75 110 ALA A C 1
ATOM 803 O O . ALA A 1 110 ? -1.552 5.772 -3.416 1.00 94.75 110 ALA A O 1
ATOM 804 N N . ALA A 1 111 ? 0.522 4.900 -3.418 1.00 96.94 111 ALA A N 1
ATOM 805 C CA . ALA A 1 111 ? 0.222 3.802 -2.500 1.00 96.94 111 ALA A CA 1
ATOM 806 C C . ALA A 1 111 ? -0.212 4.316 -1.117 1.00 96.94 111 ALA A C 1
ATOM 808 O O . ALA A 1 111 ? -1.231 3.882 -0.582 1.00 96.94 111 ALA A O 1
ATOM 809 N N . LEU A 1 112 ? 0.520 5.289 -0.563 1.00 97.44 112 LEU A N 1
ATOM 810 C CA . LEU A 1 112 ? 0.218 5.887 0.739 1.00 97.44 112 LEU A CA 1
ATOM 811 C C . LEU A 1 112 ? -1.114 6.631 0.744 1.00 97.44 112 LEU A C 1
ATOM 813 O O . LEU A 1 112 ? -1.839 6.542 1.730 1.00 97.44 112 LEU A O 1
ATOM 817 N N . ALA A 1 113 ? -1.479 7.316 -0.341 1.00 95.69 113 ALA A N 1
ATOM 818 C CA . ALA A 1 113 ? -2.789 7.955 -0.439 1.00 95.69 113 ALA A CA 1
ATOM 819 C C . ALA A 1 113 ? -3.931 6.928 -0.319 1.00 95.69 113 ALA A C 1
ATOM 821 O O . ALA A 1 113 ? -4.897 7.160 0.401 1.00 95.69 113 ALA A O 1
ATOM 822 N N . VAL A 1 114 ? -3.789 5.760 -0.956 1.00 95.94 114 VAL A N 1
ATOM 823 C CA . VAL A 1 114 ? -4.766 4.663 -0.857 1.00 95.94 114 VAL A CA 1
ATOM 824 C C . VAL A 1 114 ? -4.786 4.045 0.543 1.00 95.94 114 VAL A C 1
ATOM 826 O O . VAL A 1 114 ? -5.858 3.884 1.121 1.00 95.94 114 VAL A O 1
ATOM 829 N N . LEU A 1 115 ? -3.620 3.717 1.107 1.00 97.75 115 LEU A N 1
ATOM 830 C CA . LEU A 1 115 ? -3.524 3.101 2.437 1.00 97.75 115 LEU A CA 1
ATOM 831 C C . LEU A 1 115 ? -3.980 4.044 3.556 1.00 97.75 115 LEU A C 1
ATOM 833 O O . LEU A 1 115 ? -4.516 3.586 4.559 1.00 97.75 115 LEU A O 1
ATOM 837 N N . THR A 1 116 ? -3.845 5.357 3.371 1.00 97.94 116 THR A N 1
ATOM 838 C CA . THR A 1 116 ? -4.372 6.358 4.310 1.00 97.94 116 THR A CA 1
ATOM 839 C C . THR A 1 116 ? -5.890 6.231 4.461 1.00 97.94 116 THR A C 1
ATOM 841 O O . THR A 1 116 ? -6.402 6.310 5.574 1.00 97.94 116 THR A O 1
ATOM 844 N N . GLU A 1 117 ? -6.622 5.978 3.373 1.00 97.12 117 GLU A N 1
ATOM 845 C CA . GLU A 1 117 ? -8.075 5.763 3.435 1.00 97.12 117 GLU A CA 1
ATOM 846 C C . GLU A 1 117 ? -8.445 4.429 4.101 1.00 97.12 117 GLU A C 1
ATOM 848 O O . GLU A 1 117 ? -9.492 4.331 4.744 1.00 97.12 117 GLU A O 1
ATOM 853 N N . VAL A 1 118 ? -7.569 3.421 4.014 1.00 97.19 118 VAL A N 1
ATOM 854 C CA . VAL A 1 118 ? -7.716 2.169 4.773 1.00 97.19 118 VAL A CA 1
ATOM 855 C C . VAL A 1 118 ? -7.594 2.438 6.273 1.00 97.19 118 VAL A C 1
ATOM 857 O O . VAL A 1 118 ? -8.484 2.038 7.018 1.00 97.19 118 VAL A O 1
ATOM 860 N N . VAL A 1 119 ? -6.558 3.169 6.705 1.00 97.81 119 VAL A N 1
ATOM 861 C CA . VAL A 1 119 ? -6.362 3.545 8.119 1.00 97.81 119 VAL A CA 1
ATOM 862 C C . VAL A 1 119 ? -7.536 4.379 8.629 1.00 97.81 119 VAL A C 1
ATOM 864 O O . VAL A 1 119 ? -8.105 4.066 9.666 1.00 97.81 119 VAL A O 1
ATOM 867 N N . LYS A 1 120 ? -7.983 5.390 7.873 1.00 97.31 120 LYS A N 1
ATOM 868 C CA . LYS A 1 120 ? -9.167 6.185 8.246 1.00 97.31 120 LYS A CA 1
ATOM 869 C C . LYS A 1 120 ? -10.428 5.337 8.400 1.00 97.31 120 LYS A C 1
ATOM 871 O O . LYS A 1 120 ? -11.256 5.630 9.252 1.00 97.31 120 LYS A O 1
ATOM 876 N N . SER A 1 121 ? -10.583 4.306 7.571 1.00 96.31 121 SER A N 1
ATOM 877 C CA . SER A 1 121 ? -11.725 3.390 7.649 1.00 96.31 121 SER A CA 1
ATOM 878 C C . SER A 1 121 ? -11.623 2.400 8.813 1.00 96.31 121 SER A C 1
ATOM 880 O O . SER A 1 121 ? -12.627 1.771 9.134 1.00 96.31 121 SER A O 1
ATOM 882 N N . ALA A 1 122 ? -10.439 2.251 9.418 1.00 95.62 122 ALA A N 1
ATOM 883 C CA . ALA A 1 122 ? -10.218 1.433 10.607 1.00 95.62 122 ALA A CA 1
ATOM 884 C C . ALA A 1 122 ? -10.568 2.164 11.918 1.00 95.62 122 ALA A C 1
ATOM 886 O O . ALA A 1 122 ? -10.859 1.513 12.921 1.00 95.62 122 ALA A O 1
ATOM 887 N N . VAL A 1 123 ? -10.638 3.499 11.892 1.00 95.81 123 VAL A N 1
ATOM 888 C CA . VAL A 1 123 ? -11.037 4.305 13.053 1.00 95.81 123 VAL A CA 1
ATOM 889 C C . VAL A 1 123 ? -12.456 3.939 13.496 1.00 95.81 123 VAL A C 1
ATOM 891 O O . VAL A 1 123 ? -13.397 3.942 12.699 1.00 95.81 123 VAL A O 1
ATOM 894 N N . GLY A 1 124 ? -12.632 3.667 14.790 1.00 93.44 124 GLY A N 1
ATOM 895 C CA . GLY A 1 124 ? -13.906 3.273 15.389 1.00 93.44 124 GLY A CA 1
ATOM 896 C C . GLY A 1 124 ? -14.210 1.779 15.270 1.00 93.44 124 GLY A C 1
ATOM 897 O O . GLY A 1 124 ? -15.213 1.314 15.828 1.00 93.44 124 GLY A O 1
ATOM 898 N N . LEU A 1 125 ? -13.371 1.013 14.566 1.00 93.69 125 LEU A N 1
ATOM 899 C CA . LEU A 1 125 ? -13.466 -0.438 14.555 1.00 93.69 125 LEU A CA 1
ATOM 900 C C . LEU A 1 125 ? -12.870 -0.992 15.848 1.00 93.69 125 LEU A C 1
ATOM 902 O O . LEU A 1 125 ? -11.853 -0.524 16.349 1.00 93.69 125 LEU A O 1
ATOM 906 N N . ARG A 1 126 ? -13.516 -2.022 16.388 1.00 93.88 126 ARG A N 1
ATOM 907 C CA . ARG A 1 126 ? -13.011 -2.780 17.534 1.00 93.88 126 ARG A CA 1
ATOM 908 C C . ARG A 1 126 ? -12.782 -4.212 17.107 1.00 93.88 126 ARG A C 1
ATOM 910 O O . ARG A 1 126 ? -13.618 -4.779 16.399 1.00 93.88 126 ARG A O 1
ATOM 917 N N . TRP A 1 127 ? -11.676 -4.778 17.556 1.00 92.62 127 TRP A N 1
ATOM 918 C CA . TRP A 1 127 ? -11.289 -6.155 17.293 1.00 92.62 127 TRP A CA 1
ATOM 919 C C . TRP A 1 127 ? -10.742 -6.790 18.567 1.00 92.62 127 TRP A C 1
ATOM 921 O O . TRP A 1 127 ? -10.392 -6.099 19.523 1.00 92.62 127 TRP A O 1
ATOM 931 N N . GLU A 1 128 ? -10.708 -8.115 18.569 1.00 91.12 128 GLU A N 1
ATOM 932 C CA . GLU A 1 128 ? -10.100 -8.905 19.636 1.00 91.12 128 GLU A CA 1
ATOM 933 C C . GLU A 1 128 ? -8.643 -9.229 19.278 1.00 91.12 128 GLU A C 1
ATOM 935 O O . GLU A 1 128 ? -8.288 -9.288 18.095 1.00 91.12 128 GLU A O 1
ATOM 940 N N . GLU A 1 129 ? -7.815 -9.436 20.299 1.00 88.38 129 GLU A N 1
ATOM 941 C CA . GLU A 1 129 ? -6.458 -9.976 20.151 1.00 88.38 129 GLU A CA 1
ATOM 942 C C . GLU A 1 129 ? -6.519 -11.394 19.548 1.00 88.38 129 GLU A C 1
ATOM 944 O O . GLU A 1 129 ? -7.484 -12.134 19.758 1.00 88.38 129 GLU A O 1
ATOM 949 N N . ASP A 1 130 ? -5.521 -11.748 18.743 1.00 88.62 130 ASP A N 1
ATOM 950 C CA . ASP A 1 130 ? -5.420 -12.963 17.931 1.00 88.62 130 ASP A CA 1
ATOM 951 C C . ASP A 1 130 ? -6.571 -13.158 16.918 1.00 88.62 130 ASP A C 1
ATOM 953 O O . ASP A 1 130 ? -6.757 -14.241 16.346 1.00 88.62 130 ASP A O 1
ATOM 957 N N . SER A 1 131 ? -7.358 -12.110 16.649 1.00 91.56 131 SER A N 1
ATOM 958 C CA . SER A 1 131 ? -8.455 -12.179 15.685 1.00 91.56 131 SER A CA 1
ATOM 959 C C . SER A 1 131 ? -7.970 -12.066 14.239 1.00 91.56 131 SER A C 1
ATOM 961 O O . SER A 1 131 ? -6.919 -11.509 13.914 1.00 91.56 131 SER A O 1
ATOM 963 N N . ARG A 1 132 ? -8.806 -12.530 13.303 1.00 92.06 132 ARG A N 1
ATOM 964 C CA . ARG A 1 132 ? -8.558 -12.329 11.867 1.00 92.06 132 ARG A CA 1
ATOM 965 C C . ARG A 1 132 ? -8.467 -10.845 11.501 1.00 92.06 132 ARG A C 1
ATOM 967 O O . ARG A 1 132 ? -7.742 -10.497 10.573 1.00 92.06 132 ARG A O 1
ATOM 974 N N . MET A 1 133 ? -9.218 -9.991 12.193 1.00 93.94 133 MET A N 1
ATOM 975 C CA . MET A 1 133 ? -9.203 -8.552 11.957 1.00 93.94 133 MET A CA 1
ATOM 976 C C . MET A 1 133 ? -7.856 -7.946 12.367 1.00 93.94 133 MET A C 1
ATOM 978 O O . MET A 1 133 ? -7.278 -7.198 11.584 1.00 93.94 133 MET A O 1
ATOM 982 N N . GLU A 1 134 ? -7.312 -8.336 13.523 1.00 94.62 134 GLU A N 1
ATOM 983 C CA . GLU A 1 134 ? -5.966 -7.927 13.939 1.00 94.62 134 GLU A CA 1
ATOM 984 C C . GLU A 1 134 ? -4.905 -8.366 12.921 1.00 94.62 134 GLU A C 1
ATOM 986 O O . GLU A 1 134 ? -4.095 -7.550 12.482 1.00 94.62 134 GLU A O 1
ATOM 991 N N . ALA A 1 135 ? -4.958 -9.622 12.463 1.00 95.38 135 ALA A N 1
ATOM 992 C CA . ALA A 1 135 ? -4.032 -10.128 11.449 1.00 95.38 135 ALA A CA 1
ATOM 993 C C . ALA A 1 135 ? -4.084 -9.305 10.147 1.00 95.38 135 ALA A C 1
ATOM 995 O O . ALA A 1 135 ? -3.047 -8.994 9.563 1.00 95.38 135 ALA A O 1
ATOM 996 N N . VAL A 1 136 ? -5.281 -8.899 9.711 1.00 96.69 136 VAL A N 1
ATOM 997 C CA . VAL A 1 136 ? -5.442 -8.025 8.540 1.00 96.69 136 VAL A CA 1
ATOM 998 C C . VAL A 1 136 ? -4.847 -6.639 8.793 1.00 96.69 136 VAL A C 1
ATOM 1000 O O . VAL A 1 1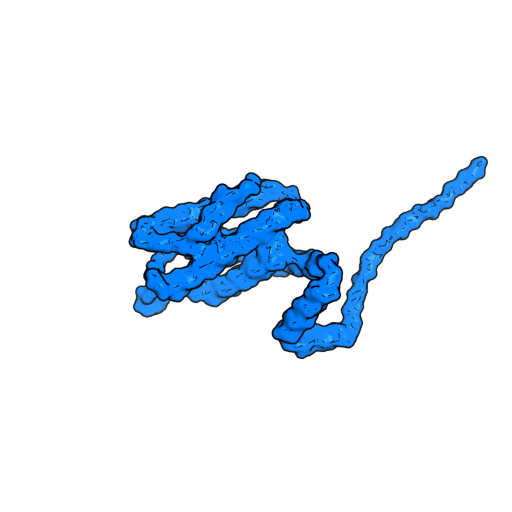36 ? -4.167 -6.106 7.920 1.00 96.69 136 VAL A O 1
ATOM 1003 N N . LEU A 1 137 ? -5.060 -6.044 9.968 1.00 97.44 137 LEU A N 1
ATOM 1004 C CA . LEU A 1 137 ? -4.484 -4.737 10.301 1.00 97.44 137 LEU A CA 1
ATOM 1005 C C . LEU A 1 137 ? -2.949 -4.797 10.394 1.00 97.44 137 LEU A C 1
ATOM 1007 O O . LEU A 1 137 ? -2.275 -3.861 9.966 1.00 97.44 137 LEU A O 1
ATOM 1011 N N . ALA A 1 138 ? -2.389 -5.922 10.843 1.00 97.25 138 ALA A N 1
ATOM 1012 C CA . ALA A 1 138 ? -0.949 -6.167 10.819 1.00 97.25 138 ALA A CA 1
ATOM 1013 C C . ALA A 1 138 ? -0.385 -6.263 9.384 1.00 97.25 138 ALA A C 1
ATOM 1015 O O . ALA A 1 138 ? 0.716 -5.764 9.127 1.00 97.25 138 ALA A O 1
ATOM 1016 N N . GLU A 1 139 ? -1.132 -6.841 8.432 1.00 98.00 139 GLU A N 1
ATOM 1017 C CA . GLU A 1 139 ? -0.773 -6.793 7.004 1.00 98.00 139 GLU A CA 1
ATOM 1018 C C . GLU A 1 139 ? -0.807 -5.357 6.457 1.00 98.00 139 GLU A C 1
ATOM 1020 O O . GLU A 1 139 ? 0.065 -4.969 5.679 1.00 98.00 139 GLU A O 1
ATOM 1025 N N . VAL A 1 140 ? -1.785 -4.545 6.878 1.00 98.31 140 VAL A N 1
ATOM 1026 C CA . VAL A 1 140 ? -1.868 -3.125 6.496 1.00 98.31 140 VAL A CA 1
ATOM 1027 C C . VAL A 1 140 ? -0.672 -2.340 7.044 1.00 98.31 140 VAL A C 1
ATOM 1029 O O . VAL A 1 140 ? -0.097 -1.529 6.318 1.00 98.31 140 VAL A O 1
ATOM 1032 N N . ASP A 1 141 ? -0.260 -2.592 8.289 1.00 98.62 141 ASP A N 1
ATOM 1033 C CA . ASP A 1 141 ? 0.950 -2.005 8.880 1.00 98.62 141 ASP A CA 1
ATOM 1034 C C . ASP A 1 141 ? 2.205 -2.356 8.063 1.00 98.62 141 ASP A C 1
ATOM 1036 O O . ASP A 1 141 ? 3.037 -1.492 7.779 1.00 98.62 141 ASP A O 1
ATOM 1040 N N . GLU A 1 142 ? 2.324 -3.607 7.611 1.00 98.25 142 GLU A N 1
ATOM 1041 C CA . GLU A 1 142 ? 3.423 -4.021 6.737 1.00 98.25 142 GLU A CA 1
ATOM 1042 C C . GLU A 1 142 ? 3.393 -3.274 5.396 1.00 98.25 142 GLU A C 1
ATOM 1044 O O . GLU A 1 142 ? 4.400 -2.673 5.007 1.00 98.25 142 GLU A O 1
ATOM 1049 N N . ASP A 1 143 ? 2.239 -3.221 4.731 1.00 98.62 143 ASP A N 1
ATOM 1050 C CA . ASP A 1 143 ? 2.075 -2.509 3.460 1.00 98.62 143 ASP A CA 1
ATOM 1051 C C . ASP A 1 143 ? 2.385 -1.008 3.593 1.00 98.62 143 ASP A C 1
ATOM 1053 O O . ASP A 1 143 ? 3.017 -0.425 2.707 1.00 98.62 143 ASP A O 1
ATOM 1057 N N . LEU A 1 144 ? 2.007 -0.379 4.711 1.00 98.62 144 LEU A N 1
ATOM 1058 C CA . LEU A 1 144 ? 2.344 1.013 5.016 1.00 98.62 144 LEU A CA 1
ATOM 1059 C C . LEU A 1 144 ? 3.857 1.221 5.093 1.00 98.62 144 LEU A C 1
ATOM 1061 O O . LEU A 1 144 ? 4.370 2.169 4.497 1.00 98.62 144 LEU A O 1
ATOM 1065 N N . THR A 1 145 ? 4.595 0.340 5.775 1.00 98.25 145 THR A N 1
ATOM 1066 C CA . THR A 1 145 ? 6.061 0.465 5.859 1.00 98.25 145 THR A CA 1
ATOM 1067 C C . THR A 1 145 ? 6.735 0.340 4.491 1.00 98.25 145 THR A C 1
ATOM 1069 O O . THR A 1 145 ? 7.633 1.126 4.176 1.00 98.25 145 THR A O 1
ATOM 1072 N N . GLN A 1 146 ? 6.262 -0.579 3.642 1.00 98.44 146 GLN A N 1
ATOM 1073 C CA . GLN A 1 146 ? 6.767 -0.745 2.276 1.00 98.44 146 GLN A CA 1
ATOM 1074 C C . GLN A 1 146 ? 6.433 0.468 1.399 1.00 98.44 146 GLN A C 1
ATOM 1076 O O . GLN A 1 146 ? 7.282 0.952 0.647 1.00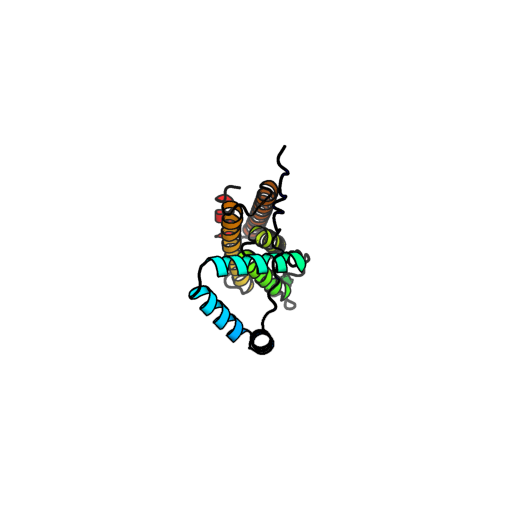 98.44 146 GLN A O 1
ATOM 1081 N N . ALA A 1 147 ? 5.224 1.015 1.531 1.00 98.31 147 ALA A N 1
ATOM 1082 C CA . ALA A 1 147 ? 4.810 2.212 0.814 1.00 98.31 147 ALA A CA 1
ATOM 1083 C C . ALA A 1 147 ? 5.600 3.460 1.251 1.00 98.31 147 ALA A C 1
ATOM 1085 O O . ALA A 1 147 ? 6.006 4.244 0.393 1.00 98.31 147 ALA A O 1
ATOM 1086 N N . ILE A 1 148 ? 5.895 3.618 2.550 1.00 97.81 148 ILE A N 1
ATOM 1087 C CA . ILE A 1 148 ? 6.748 4.702 3.072 1.00 97.81 148 ILE A CA 1
ATOM 1088 C C . ILE A 1 148 ? 8.158 4.588 2.488 1.00 97.81 148 ILE A C 1
ATOM 1090 O O . ILE A 1 148 ? 8.730 5.589 2.055 1.00 97.81 148 ILE A O 1
ATOM 1094 N N . GLN A 1 149 ? 8.724 3.379 2.453 1.00 97.25 149 GLN A N 1
ATOM 1095 C CA . GLN A 1 149 ? 10.047 3.160 1.874 1.00 97.25 149 GLN A CA 1
ATOM 1096 C C . GLN A 1 149 ? 10.069 3.477 0.372 1.00 97.25 149 GLN A C 1
ATOM 1098 O O . GLN A 1 149 ? 10.932 4.224 -0.088 1.00 97.25 149 GLN A O 1
ATOM 1103 N N . SER A 1 150 ? 9.074 2.999 -0.377 1.00 96.88 150 SER A N 1
ATOM 1104 C CA . SER A 1 150 ? 8.924 3.308 -1.802 1.00 96.88 150 SER A CA 1
ATOM 1105 C C . SER A 1 150 ? 8.764 4.814 -2.054 1.00 96.88 150 SER A C 1
ATOM 1107 O O . SER A 1 150 ? 9.356 5.346 -2.989 1.00 96.88 150 SER A O 1
ATOM 1109 N N . ALA A 1 151 ? 8.035 5.536 -1.194 1.00 96.44 151 ALA A N 1
ATOM 1110 C CA . ALA A 1 151 ? 7.858 6.985 -1.310 1.00 96.44 151 ALA A CA 1
ATOM 1111 C C . ALA A 1 151 ? 9.168 7.753 -1.070 1.00 96.44 151 ALA A C 1
ATOM 1113 O O . ALA A 1 151 ? 9.451 8.722 -1.775 1.00 96.44 151 ALA A O 1
ATOM 1114 N N . LYS A 1 152 ? 10.002 7.304 -0.123 1.00 94.94 152 LYS A N 1
ATOM 1115 C CA . LYS A 1 152 ? 11.352 7.856 0.085 1.00 94.94 152 LYS A CA 1
ATOM 1116 C C . LYS A 1 152 ? 12.203 7.698 -1.174 1.00 94.94 152 LYS A C 1
ATOM 1118 O O . LYS A 1 152 ? 12.749 8.676 -1.669 1.00 94.94 152 LYS A O 1
ATOM 1123 N N . GLU A 1 153 ? 12.229 6.501 -1.754 1.00 94.56 153 GLU A N 1
ATOM 1124 C CA . GLU A 1 153 ? 12.969 6.219 -2.991 1.00 94.56 153 GLU A CA 1
ATOM 1125 C C . GLU A 1 153 ? 12.414 6.972 -4.210 1.00 94.56 153 GLU A C 1
ATOM 1127 O O . GLU A 1 153 ? 13.154 7.300 -5.145 1.00 94.56 153 GLU A O 1
ATOM 1132 N N . GLU A 1 154 ? 11.104 7.222 -4.240 1.00 94.25 154 GLU A N 1
ATOM 1133 C CA . GLU A 1 154 ? 10.426 8.051 -5.239 1.00 94.25 154 GLU A CA 1
ATOM 1134 C C . GLU A 1 154 ? 10.916 9.502 -5.195 1.00 94.25 154 GLU A C 1
ATOM 1136 O O . GLU A 1 154 ? 11.268 10.062 -6.240 1.00 94.25 154 GLU A O 1
ATOM 1141 N N . ILE A 1 155 ? 11.007 10.076 -3.994 1.00 92.38 155 ILE A N 1
ATOM 1142 C CA . ILE A 1 155 ? 11.504 11.436 -3.759 1.00 92.38 155 ILE A CA 1
ATOM 1143 C C . ILE A 1 155 ? 13.004 11.526 -4.042 1.00 92.38 155 ILE A C 1
ATOM 1145 O O . ILE A 1 155 ? 13.420 12.369 -4.838 1.00 92.38 155 ILE A O 1
ATOM 1149 N N . ASP A 1 156 ? 13.808 10.636 -3.457 1.00 91.62 156 ASP A N 1
ATOM 1150 C CA . ASP A 1 156 ? 15.270 10.631 -3.605 1.00 91.62 156 ASP A CA 1
ATOM 1151 C C . ASP A 1 156 ? 15.690 10.428 -5.065 1.00 91.62 156 ASP A C 1
ATOM 1153 O O . ASP A 1 156 ? 16.681 10.985 -5.537 1.00 91.62 156 ASP A O 1
ATOM 1157 N N . GLY A 1 157 ? 14.897 9.664 -5.817 1.00 89.44 157 GLY A N 1
ATOM 1158 C CA . GLY A 1 157 ? 15.089 9.464 -7.246 1.00 89.44 157 GLY A CA 1
ATOM 1159 C C . GLY A 1 157 ? 14.619 10.622 -8.130 1.00 89.44 157 GLY A C 1
ATOM 1160 O O . GLY A 1 157 ? 14.609 10.455 -9.351 1.00 89.44 157 GLY A O 1
ATOM 1161 N N . GLY A 1 158 ? 14.185 11.748 -7.553 1.00 88.88 158 GLY A N 1
ATOM 1162 C CA . GLY A 1 158 ? 13.752 12.945 -8.278 1.00 88.88 158 GLY A CA 1
ATOM 1163 C C . GLY A 1 158 ? 12.487 12.747 -9.116 1.00 88.88 158 GLY A C 1
ATOM 1164 O O . GLY A 1 158 ? 12.275 13.477 -10.083 1.00 88.88 158 GLY A O 1
ATOM 1165 N N . ARG A 1 159 ? 11.665 11.737 -8.793 1.00 86.88 159 ARG A N 1
ATOM 1166 C CA . ARG A 1 159 ? 10.440 11.416 -9.549 1.00 86.88 159 ARG A CA 1
ATOM 1167 C C . ARG A 1 159 ? 9.216 12.178 -9.058 1.00 86.88 159 ARG A C 1
ATOM 1169 O O . ARG A 1 159 ? 8.214 12.200 -9.762 1.00 86.88 159 ARG A O 1
ATOM 1176 N N . VAL A 1 160 ? 9.310 12.820 -7.896 1.00 82.25 160 VAL A N 1
ATOM 1177 C CA . VAL A 1 160 ? 8.251 13.671 -7.351 1.00 82.25 160 VAL A CA 1
ATOM 1178 C C . VAL A 1 160 ? 8.497 15.117 -7.790 1.00 82.25 160 VAL A C 1
ATOM 1180 O O . VAL A 1 160 ? 9.454 15.735 -7.320 1.00 82.25 160 VAL A O 1
ATOM 1183 N N . PRO A 1 161 ? 7.660 15.681 -8.679 1.00 67.25 161 PRO A N 1
ATOM 1184 C CA . PRO A 1 161 ? 7.844 17.046 -9.166 1.00 67.25 161 PRO A CA 1
ATOM 1185 C C . PRO A 1 161 ? 7.495 18.100 -8.104 1.00 67.25 161 PRO A C 1
ATOM 1187 O O . PRO A 1 161 ? 8.004 19.218 -8.157 1.00 67.25 161 PRO A O 1
ATOM 1190 N N . GLU A 1 162 ? 6.647 17.752 -7.129 1.00 76.19 162 GLU A N 1
ATOM 1191 C CA . GLU A 1 162 ? 6.094 18.690 -6.154 1.00 76.19 162 GLU A CA 1
ATOM 1192 C C . GLU A 1 162 ? 6.317 18.223 -4.712 1.00 76.19 162 GLU A C 1
ATOM 1194 O O . GLU A 1 162 ? 5.605 17.368 -4.186 1.00 76.19 162 GLU A O 1
ATOM 1199 N N . ALA A 1 163 ? 7.254 18.867 -4.011 1.00 81.62 163 ALA A N 1
ATOM 1200 C CA . ALA A 1 163 ? 7.497 18.610 -2.587 1.00 81.62 163 ALA A CA 1
ATOM 1201 C C . ALA A 1 163 ? 6.255 18.866 -1.702 1.00 81.62 163 ALA A C 1
ATOM 1203 O O . ALA A 1 163 ? 6.149 18.340 -0.598 1.00 81.62 163 ALA A O 1
ATOM 1204 N N . VAL A 1 164 ? 5.301 19.674 -2.182 1.00 87.56 164 VAL A N 1
ATOM 1205 C CA . VAL A 1 164 ? 4.019 19.915 -1.502 1.00 87.56 164 VAL A CA 1
ATOM 1206 C C . VAL A 1 164 ? 3.169 18.647 -1.468 1.00 87.56 164 VAL A C 1
ATOM 1208 O O . VAL A 1 164 ? 2.636 18.319 -0.412 1.00 87.56 164 VAL A O 1
ATOM 1211 N N . GLN A 1 165 ? 3.089 17.904 -2.575 1.00 88.25 165 GLN A N 1
ATOM 1212 C CA . GLN A 1 165 ? 2.305 16.671 -2.647 1.00 88.25 165 GLN A CA 1
ATOM 1213 C C . GLN A 1 165 ? 2.825 15.623 -1.659 1.00 88.25 165 GLN A C 1
ATOM 1215 O O . GLN A 1 165 ? 2.038 15.008 -0.942 1.00 88.25 165 GLN A O 1
ATOM 1220 N N . ALA A 1 166 ? 4.149 15.467 -1.576 1.00 91.25 166 ALA A N 1
ATOM 1221 C CA . ALA A 1 166 ? 4.772 14.556 -0.624 1.00 91.25 166 ALA A CA 1
ATOM 1222 C C . ALA A 1 166 ? 4.414 14.916 0.827 1.00 91.25 166 ALA A C 1
ATOM 1224 O O . ALA A 1 166 ? 3.994 14.042 1.585 1.00 91.25 166 ALA A O 1
ATOM 1225 N N . ARG A 1 167 ? 4.505 16.205 1.197 1.00 93.62 167 ARG A N 1
ATOM 1226 C CA . ARG A 1 167 ? 4.122 16.678 2.538 1.00 93.62 167 ARG A CA 1
ATOM 1227 C C . ARG A 1 167 ? 2.645 16.454 2.834 1.00 93.62 167 ARG A C 1
ATOM 1229 O O . ARG A 1 167 ? 2.316 15.981 3.911 1.00 93.62 167 ARG A O 1
ATOM 1236 N N . MET A 1 168 ? 1.760 16.720 1.874 1.00 94.44 168 MET A N 1
ATOM 1237 C CA . MET A 1 168 ? 0.323 16.490 2.052 1.00 94.44 168 MET A CA 1
ATOM 1238 C C . MET A 1 168 ? 0.002 15.018 2.328 1.00 94.44 168 MET A C 1
ATOM 1240 O O . MET A 1 168 ? -0.787 14.726 3.223 1.00 94.44 168 MET A O 1
ATOM 1244 N N . VAL A 1 169 ? 0.612 14.091 1.581 1.00 95.06 169 VAL A N 1
ATOM 1245 C CA . VAL A 1 169 ? 0.424 12.646 1.791 1.00 95.06 169 VAL A CA 1
ATOM 1246 C C . VAL A 1 169 ? 1.006 12.210 3.137 1.00 95.06 169 VAL A C 1
ATOM 1248 O O . VAL A 1 169 ? 0.350 11.474 3.872 1.00 95.06 169 VAL A O 1
ATOM 1251 N N . HIS A 1 170 ? 2.201 12.696 3.482 1.00 96.19 170 HIS A N 1
ATOM 1252 C CA . HIS A 1 170 ? 2.829 12.452 4.780 1.00 96.19 170 HIS A CA 1
ATOM 1253 C C . HIS A 1 170 ? 1.935 12.910 5.943 1.00 96.19 170 HIS A C 1
ATOM 1255 O O . HIS A 1 170 ? 1.648 12.126 6.849 1.00 96.19 170 HIS A O 1
ATOM 1261 N N . ASP A 1 171 ? 1.458 14.155 5.903 1.00 97.12 171 ASP A N 1
ATOM 1262 C CA . ASP A 1 171 ? 0.665 14.748 6.980 1.00 97.12 171 ASP A CA 1
ATOM 1263 C C . ASP A 1 171 ? -0.698 14.061 7.115 1.00 97.12 171 ASP A C 1
ATOM 1265 O O . ASP A 1 171 ? -1.134 13.781 8.232 1.00 97.12 171 ASP A O 1
ATOM 1269 N N . ALA A 1 172 ? -1.337 13.717 5.992 1.00 97.38 172 ALA A N 1
ATOM 1270 C CA . ALA A 1 172 ? -2.601 12.987 5.987 1.00 97.38 172 ALA A CA 1
ATOM 1271 C C . ALA A 1 172 ? -2.466 11.589 6.610 1.00 97.38 172 ALA A C 1
ATOM 1273 O O . ALA A 1 172 ? -3.307 11.202 7.423 1.00 97.38 172 ALA A O 1
ATOM 1274 N N . LEU A 1 173 ? -1.404 10.848 6.272 1.00 98.25 173 LEU A N 1
ATOM 1275 C CA . LEU A 1 173 ? -1.144 9.537 6.865 1.00 98.25 173 LEU A CA 1
ATOM 1276 C C . LEU A 1 173 ? -0.837 9.653 8.359 1.00 98.25 173 LEU A C 1
ATOM 1278 O O . LEU A 1 173 ? -1.403 8.918 9.168 1.00 98.25 173 LEU A O 1
ATOM 1282 N N . ARG A 1 174 ? 0.042 10.589 8.733 1.00 98.25 174 ARG A N 1
ATOM 1283 C CA . ARG A 1 174 ? 0.394 10.838 10.134 1.00 98.25 174 ARG A CA 1
ATOM 1284 C C . ARG A 1 174 ? -0.852 11.158 10.957 1.00 98.25 174 ARG A C 1
ATOM 1286 O O . ARG A 1 174 ? -1.013 10.615 12.045 1.00 98.25 174 ARG A O 1
ATOM 1293 N N . GLN A 1 175 ? -1.727 12.020 10.444 1.00 98.31 175 GLN A N 1
ATOM 1294 C CA . GLN A 1 175 ? -2.976 12.365 11.112 1.00 98.31 175 GLN A CA 1
ATOM 1295 C C . GLN A 1 175 ? -3.883 11.140 11.274 1.00 98.31 175 GLN A C 1
ATOM 1297 O O . GLN A 1 175 ? -4.330 10.883 12.388 1.00 98.31 175 GLN A O 1
ATOM 1302 N N . ALA A 1 176 ? -4.100 10.359 10.211 1.00 98.31 176 ALA A N 1
ATOM 1303 C CA . ALA A 1 176 ? -4.945 9.165 10.264 1.00 98.31 176 ALA A CA 1
ATOM 1304 C C . ALA A 1 176 ? -4.442 8.136 11.294 1.00 98.31 176 ALA A C 1
ATOM 1306 O O . ALA A 1 176 ? -5.228 7.618 12.078 1.00 98.31 176 ALA A O 1
ATOM 1307 N N . LEU A 1 177 ? -3.127 7.894 11.348 1.00 98.50 177 LEU A N 1
ATOM 1308 C CA . LEU A 1 177 ? -2.520 6.978 12.321 1.00 98.50 177 LEU A CA 1
ATOM 1309 C C . LEU A 1 177 ? -2.657 7.472 13.767 1.00 98.50 177 LEU A C 1
ATOM 1311 O O . LEU A 1 177 ? -2.848 6.670 14.675 1.00 98.50 177 LEU A O 1
ATOM 1315 N N . LEU A 1 178 ? -2.548 8.784 14.001 1.00 98.44 178 LEU A N 1
ATOM 1316 C CA . LEU A 1 178 ? -2.729 9.364 15.335 1.00 98.44 178 LEU A CA 1
ATOM 1317 C C . LEU A 1 178 ? -4.195 9.343 15.782 1.00 98.44 178 LEU A C 1
ATOM 1319 O O . LEU A 1 178 ? -4.467 9.145 16.966 1.00 98.44 178 LEU A O 1
ATOM 1323 N N . GLU A 1 179 ? -5.127 9.557 14.853 1.00 98.25 179 GLU A N 1
ATOM 1324 C CA . GLU A 1 179 ? -6.564 9.443 15.107 1.00 98.25 179 GLU A CA 1
ATOM 1325 C C . GLU A 1 179 ? -6.945 8.004 15.465 1.00 98.25 179 GLU A C 1
ATOM 1327 O O . GLU A 1 179 ? -7.581 7.795 16.497 1.00 98.25 179 GLU A O 1
ATOM 1332 N N . ASP A 1 180 ? -6.480 7.029 14.682 1.00 97.88 180 ASP A N 1
ATOM 1333 C CA . ASP A 1 180 ? -6.684 5.604 14.948 1.00 97.88 180 ASP A CA 1
ATOM 1334 C C . ASP A 1 180 ? -6.068 5.182 16.286 1.00 97.88 180 ASP A C 1
ATOM 1336 O O . ASP A 1 180 ? -6.752 4.618 17.134 1.00 97.88 180 ASP A O 1
ATOM 1340 N N . LYS A 1 181 ? -4.817 5.578 16.558 1.00 98.38 181 LYS A N 1
ATOM 1341 C CA . LYS A 1 181 ? -4.159 5.300 17.841 1.00 98.38 181 LYS A CA 1
ATOM 1342 C C . LYS A 1 181 ? -4.977 5.789 19.031 1.00 98.38 181 LYS A C 1
ATOM 1344 O O . LYS A 1 181 ? -5.163 5.056 19.997 1.00 98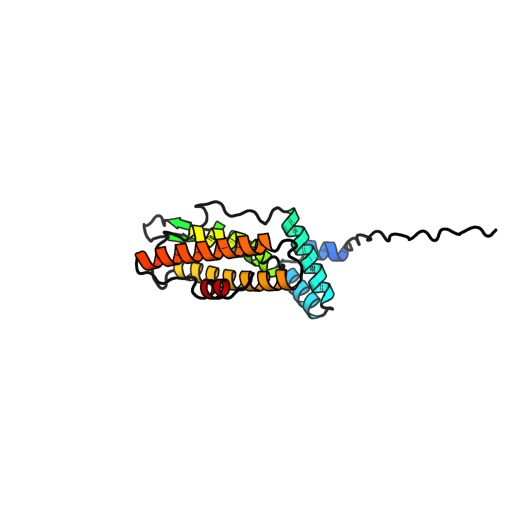.38 181 LYS A O 1
ATOM 1349 N N . LYS A 1 182 ? -5.471 7.026 18.962 1.00 98.19 182 LYS A N 1
ATOM 1350 C CA . LYS A 1 182 ? -6.290 7.609 20.028 1.00 98.19 182 LYS A CA 1
ATOM 1351 C C . LYS A 1 182 ? -7.612 6.858 20.204 1.00 98.19 182 LYS A C 1
ATOM 1353 O O . LYS A 1 182 ? -8.074 6.715 21.335 1.00 98.19 182 LYS A O 1
ATOM 1358 N N . ASP A 1 183 ? -8.236 6.432 19.109 1.00 97.94 183 ASP A N 1
ATOM 1359 C CA . ASP A 1 183 ? -9.465 5.641 19.154 1.00 97.94 183 ASP A CA 1
ATOM 1360 C C . ASP A 1 183 ? -9.220 4.278 19.813 1.00 97.94 183 ASP A C 1
ATOM 1362 O O . ASP A 1 183 ? -9.906 3.948 20.782 1.00 97.94 183 ASP A O 1
ATOM 1366 N N . VAL A 1 184 ? -8.180 3.558 19.388 1.00 96.88 184 VAL A N 1
ATOM 1367 C CA . VAL A 1 184 ? -7.786 2.251 19.933 1.00 96.88 184 VAL A CA 1
ATOM 1368 C C . VAL A 1 184 ? -7.476 2.314 21.429 1.00 96.88 184 VAL A C 1
ATOM 1370 O O . VAL A 1 184 ? -8.028 1.548 22.223 1.00 96.88 184 VAL A O 1
ATOM 1373 N N . GLU A 1 185 ? -6.686 3.306 21.845 1.00 96.75 185 GLU A N 1
ATOM 1374 C CA . GLU A 1 185 ? -6.376 3.548 23.257 1.00 96.75 185 GLU A CA 1
ATOM 1375 C C . GLU A 1 185 ? -7.639 3.838 24.092 1.00 96.75 185 GLU A C 1
ATOM 1377 O O . GLU A 1 185 ? -7.692 3.501 25.276 1.00 96.75 185 GLU A O 1
ATOM 1382 N N . SER A 1 186 ? -8.683 4.432 23.499 1.00 96.94 186 SER A N 1
ATOM 1383 C CA . SER A 1 186 ? -9.907 4.808 24.222 1.00 96.94 186 SER A CA 1
ATOM 1384 C C . SER A 1 186 ? -10.753 3.617 24.678 1.00 96.94 186 SER A C 1
ATOM 1386 O O . SER A 1 186 ? -11.478 3.727 25.672 1.00 96.94 186 SER A O 1
ATOM 1388 N N . TRP A 1 187 ? -10.665 2.484 23.976 1.00 95.06 187 TRP A N 1
ATOM 1389 C CA . TRP A 1 187 ? -11.336 1.239 24.353 1.00 95.06 187 TRP A CA 1
ATOM 1390 C C . TRP A 1 187 ? -10.379 0.190 24.931 1.00 95.06 187 TRP A C 1
ATOM 1392 O O . TRP A 1 187 ? -10.829 -0.899 25.283 1.00 95.06 187 TRP A O 1
ATOM 1402 N N . GLY A 1 188 ? -9.102 0.547 25.112 1.00 94.56 188 GLY A N 1
ATOM 1403 C CA . GLY A 1 188 ? -8.082 -0.304 25.726 1.00 94.56 188 GLY A CA 1
ATOM 1404 C C . GLY A 1 188 ? -7.543 -1.396 24.804 1.00 94.56 188 GLY A C 1
ATOM 1405 O O . GLY A 1 188 ? -7.097 -2.420 25.312 1.00 94.56 188 GLY A O 1
ATOM 1406 N N . GLY A 1 189 ? -7.629 -1.202 23.486 1.00 93.62 189 GLY A N 1
ATOM 1407 C CA . GLY A 1 189 ? -7.051 -2.113 22.503 1.00 93.62 189 GLY A CA 1
ATOM 1408 C C . GLY A 1 189 ? -5.566 -1.875 22.265 1.00 93.62 189 GLY A C 1
ATOM 1409 O O . GLY A 1 189 ? -5.022 -0.829 22.632 1.00 93.62 189 GLY A O 1
ATOM 1410 N N . ASP A 1 190 ? -4.937 -2.825 21.578 1.00 94.56 190 ASP A N 1
ATOM 1411 C CA . ASP A 1 190 ? -3.559 -2.698 21.121 1.00 94.56 190 ASP A CA 1
ATOM 1412 C C . ASP A 1 190 ? -3.501 -2.064 19.729 1.00 94.56 190 ASP A C 1
ATOM 1414 O O . ASP A 1 190 ? -4.140 -2.508 18.772 1.00 94.56 190 ASP A O 1
ATOM 1418 N N . PHE A 1 191 ? -2.738 -0.975 19.624 1.00 96.81 191 PHE A N 1
ATOM 1419 C CA . PHE A 1 191 ? -2.606 -0.211 18.387 1.00 96.81 191 PHE A CA 1
ATOM 1420 C C . PHE A 1 191 ? -1.898 -1.040 17.300 1.00 96.81 191 PHE A C 1
ATOM 1422 O O . PHE A 1 191 ? -0.735 -1.411 17.490 1.00 96.81 191 PHE A O 1
ATOM 1429 N N . PRO A 1 192 ? -2.529 -1.276 16.134 1.00 96.44 192 PRO A N 1
ATOM 1430 C CA . PRO A 1 192 ? -2.048 -2.279 15.191 1.00 96.44 192 PRO A CA 1
ATOM 1431 C C . PRO A 1 192 ? -0.943 -1.737 14.271 1.00 96.44 192 PRO A C 1
ATOM 1433 O O . PRO A 1 192 ? -0.157 -2.506 13.721 1.00 96.44 192 PRO A O 1
ATOM 1436 N N . PHE A 1 193 ? -0.827 -0.411 14.120 1.00 97.81 193 PHE A N 1
ATOM 1437 C CA . PHE A 1 193 ? 0.123 0.229 13.198 1.00 97.81 193 PHE A CA 1
ATOM 1438 C C . PHE A 1 193 ? 1.450 0.617 13.869 1.00 97.81 193 PHE A C 1
ATOM 1440 O O . PHE A 1 193 ? 1.984 1.724 13.700 1.00 97.81 193 PHE A O 1
ATOM 1447 N N . GLY A 1 194 ? 1.974 -0.299 14.686 1.00 96.25 194 GLY A N 1
ATOM 1448 C CA . GLY A 1 194 ? 3.151 -0.081 15.525 1.00 96.25 194 GLY A CA 1
ATOM 1449 C C . GLY A 1 194 ? 4.449 0.170 14.750 1.00 96.25 194 GLY A C 1
ATOM 1450 O O . GLY A 1 194 ? 5.351 0.817 15.286 1.00 96.25 194 GLY A O 1
ATOM 1451 N N . ARG A 1 195 ? 4.562 -0.288 13.492 1.00 97.31 195 ARG A N 1
ATOM 1452 C CA . ARG A 1 195 ? 5.749 -0.047 12.649 1.00 97.31 195 ARG A CA 1
ATOM 1453 C C . ARG A 1 195 ? 5.572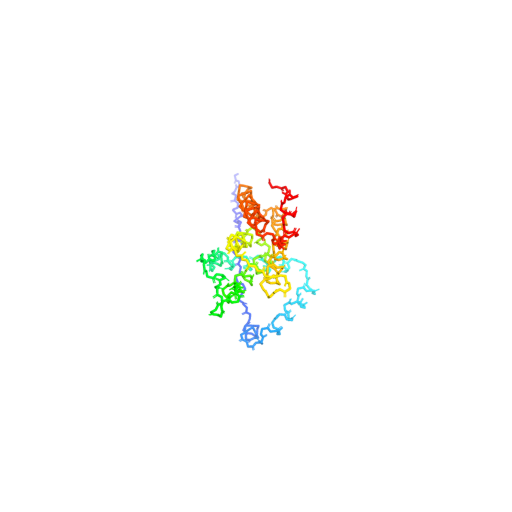 1.183 11.763 1.00 97.31 195 ARG A C 1
ATOM 1455 O O . ARG A 1 195 ? 6.527 1.948 11.582 1.00 97.31 195 ARG A O 1
ATOM 1462 N N . ALA A 1 196 ? 4.374 1.398 11.225 1.00 97.56 196 ALA A N 1
ATOM 1463 C CA . ALA A 1 196 ? 4.084 2.498 10.316 1.00 97.56 196 ALA A CA 1
ATOM 1464 C C . ALA A 1 196 ? 4.148 3.867 11.004 1.00 97.56 196 ALA A C 1
ATOM 1466 O O . ALA A 1 196 ? 4.756 4.783 10.447 1.00 97.56 196 ALA A O 1
ATOM 1467 N N . LEU A 1 197 ? 3.592 4.011 12.216 1.00 97.81 197 LEU A N 1
ATOM 1468 C CA . LEU A 1 197 ? 3.578 5.300 12.918 1.00 97.81 197 LEU A CA 1
ATOM 1469 C C . LEU A 1 197 ? 5.000 5.838 13.189 1.00 97.81 197 LEU A C 1
ATOM 1471 O O . LEU A 1 197 ? 5.314 6.924 12.703 1.00 97.81 197 LEU A O 1
ATOM 1475 N N . PRO A 1 198 ? 5.923 5.099 13.833 1.00 97.12 198 PRO A N 1
ATOM 1476 C CA . PRO A 1 198 ? 7.301 5.572 13.975 1.00 97.12 198 PRO A CA 1
ATOM 1477 C C . PRO A 1 198 ? 7.989 5.822 12.625 1.00 97.12 198 PRO A C 1
ATOM 1479 O O . PRO A 1 198 ? 8.762 6.770 12.484 1.00 97.12 198 PRO A O 1
ATOM 1482 N N . SER A 1 199 ? 7.700 4.996 11.612 1.00 96.12 199 SER A N 1
ATOM 1483 C CA . SER A 1 199 ? 8.298 5.133 10.279 1.00 96.12 199 SER A CA 1
ATOM 1484 C C . SER A 1 199 ? 7.899 6.429 9.575 1.00 96.12 199 SER A C 1
ATOM 1486 O O . SER A 1 199 ? 8.753 7.028 8.913 1.00 96.12 199 SER A O 1
ATOM 1488 N N . VAL A 1 200 ? 6.637 6.863 9.712 1.00 95.81 200 VAL A N 1
ATOM 1489 C CA . VAL A 1 200 ? 6.170 8.148 9.173 1.00 95.81 200 VAL A CA 1
ATOM 1490 C C . VAL A 1 200 ? 6.703 9.309 10.010 1.00 95.81 200 VAL A C 1
ATOM 1492 O O . VAL A 1 200 ? 7.177 10.281 9.445 1.00 95.81 200 VAL A O 1
ATOM 1495 N N . GLU A 1 201 ? 6.758 9.196 11.342 1.00 94.75 201 GLU A N 1
ATOM 1496 C CA . GLU A 1 201 ? 7.275 10.278 12.195 1.00 94.75 201 GLU A CA 1
ATOM 1497 C C . GLU A 1 201 ? 8.767 10.570 11.985 1.00 94.75 201 GLU A C 1
ATOM 1499 O O . GLU A 1 201 ? 9.207 11.710 12.143 1.00 94.75 201 GLU A O 1
ATOM 1504 N N . LEU A 1 202 ? 9.547 9.547 11.629 1.00 93.12 202 LEU A N 1
ATOM 1505 C CA . LEU A 1 202 ? 10.972 9.672 11.315 1.00 93.12 202 LEU A CA 1
ATOM 1506 C C . LEU A 1 202 ? 11.235 10.067 9.856 1.00 93.12 202 LEU A C 1
ATOM 1508 O O . LEU A 1 202 ? 12.371 10.407 9.507 1.00 93.12 202 LEU A O 1
ATOM 1512 N N . TRP A 1 203 ? 10.222 10.007 8.990 1.00 90.56 203 TRP A N 1
ATOM 1513 C CA . TRP A 1 203 ? 10.348 10.405 7.596 1.00 90.56 203 TRP A CA 1
ATOM 1514 C C . TRP A 1 203 ? 10.353 11.932 7.483 1.00 90.56 203 TRP A C 1
ATOM 1516 O O . TRP A 1 203 ? 9.393 12.608 7.827 1.00 90.56 203 TRP A O 1
ATOM 1526 N N . LYS A 1 204 ? 11.465 12.490 6.997 1.00 83.25 204 LYS A N 1
ATOM 1527 C CA . LYS A 1 204 ? 11.602 13.929 6.746 1.00 83.25 204 LYS A CA 1
ATOM 1528 C C . LYS A 1 204 ? 11.190 14.234 5.303 1.00 83.25 204 LYS A C 1
ATOM 1530 O O . LYS A 1 204 ? 11.820 13.702 4.389 1.00 83.25 204 LYS A O 1
ATOM 1535 N N . VAL A 1 205 ? 10.166 15.076 5.126 1.00 80.19 205 VAL A N 1
ATOM 1536 C CA . VAL A 1 205 ? 9.560 15.485 3.837 1.00 80.19 205 VAL A CA 1
ATOM 1537 C C . VAL A 1 205 ? 9.494 17.006 3.709 1.00 80.19 205 VAL A C 1
ATOM 1539 O O . VAL A 1 205 ? 9.314 17.671 4.750 1.00 80.19 205 VAL A O 1
#

Radius of gyration: 22.45 Å; chains: 1; bounding box: 54×53×75 Å

Secondary structure (DSSP, 8-state):
-PPPP------------PPPHHHHHHHHHS-HHHHHHHHHHHHHHS-HHHHHHHHHHHHHHHHHTTTTPPPPTTSSEEE-TTS--EEE-HHHHHHHHHHHHHHHTT-HHHHHHHHHHHHHHHTT----TT-HHHHHHHHHHHHHHHHHHHHHHHHHTT--S-HHHHHHHHHHHHHHHHHHHHHHHHHTPPPS-TTHHHHHHT---

Foldseek 3Di:
DDDDDDPPPPPPDPPPDDDDPVVVVCVVPPDPVVVVVVVVVDCVPDDVVVVVVVLVVLVVVCVVVVLLDADDAPQQWDQDPVNQFIDGDVSVVVLLVSLVSCLVSLNLLSSLVRLLSVLLSCQPGDDDPPDPVLVSLLVSLVSLLSSLVSLVVCVVVVVDVDPVSSVVSLVSSLVSLVNRVVRCVVVPHDRSNVNNNVSSVPDDD

pLDDT: mean 89.15, std 14.75, range [38.47, 98.62]